Protein 8A0H (pdb70)

Secondary structure (DSSP, 8-state):
--PSP-HHHHHTGGGSS---SHHHHHHHHHHS-HHHHHHHHHHHHHHHGGGSPTT-S-HHHHHHHHHHHHHHHTS-HHHHHHHHHHHHTT-S-HHHHHHHHS-HHHHHHHHHHHHHHHHHTSS--HHHH----HHHHHHHHHHHTS-HHHHHHHHHHHHHT-S----SSPPPPPGGGSS-----SPPPPS---BT---HHHHHHHHHHHTT-HHHHHHTEEEEEEEE-TTSPPEESHHHHHHHHHHHSSS-EEEEEEEEEEE-TTS-EEEEEEEEEE-TTTGGG--EEEEEEEEE-TTS-EEEEEEEE--SGGGGSPP-TTTT-

InterPro domains:
  IPR002075 Nuclear transport factor 2 domain [PF02136] (202-307)
  IPR015233 Orange carotenoid-binding protein, N-terminal [PF09150] (18-163)
  IPR015233 Orange carotenoid-binding protein, N-terminal [PS51773] (17-168)
  IPR032710 NTF2-like domain superfamily [SSF54427] (192-315)
  IPR036917 Orange carotenoid-binding protein, N-terminal domain superfamily [G3DSA:1.10.2090.10] (11-170)
  IPR036917 Orange carotenoid-binding protein, N-terminal domain superfamily [SSF81930] (13-168)

Radius of gyration: 20.44 Å; Cα contacts (8 Å, |Δi|>4): 544; chains: 1; bounding box: 43×52×52 Å

Nearest PDB structures (foldseek):
  8a0h-assembly1_A  TM=1.003E+00  e=3.643E-60  Gloeobacter kilaueensis JS1
  5ui2-assembly1_B  TM=8.882E-01  e=3.834E-35  Limnospira maxima
  5hgr-ass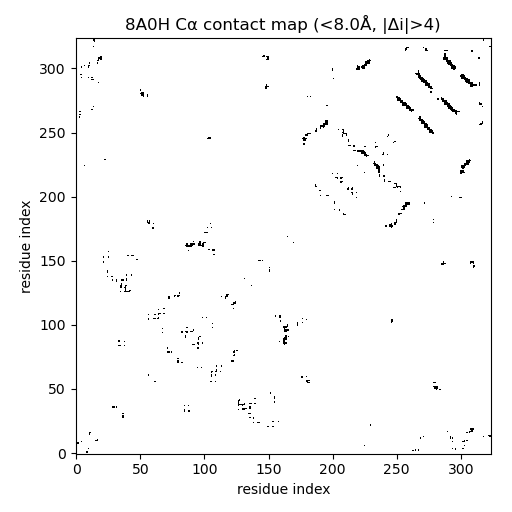embly1_A  TM=8.966E-01  e=3.460E-34  Nostoc sp. PCC 7120 = FACHB-418
  7ekr-assembly1_A  TM=9.245E-01  e=2.280E-33  Gloeocapsa sp. PCC 7513
  6pq1-assembly1_A  TM=8.920E-01  e=3.654E-33  Tolypothrix sp. PCC 7601

B-factor: mean 17.69, std 12.3, range [3.43, 87.1]

Organism: Gloeobacter kilaueensis (strain ATCC BAA-2537 / CCAP 1431/1 / ULC 316 / JS1) (NCBI:txid1183438)

Sequence (324 aa):
PHMPFTLASAQAIFAGVAPSRIPAILAEFNRLSIEDRLGLLWFAYTETGRSITRAALGAASMSLVENLLNEIKQKSRAEQTQVMIDIASRADTPISRSYGYFSSANTKLGFWYQLAEWMAQGLVAPAPKDYQLSSAANDLFNTIKKLDGGQQIQVLRDIVVNMGFDASVAPAPAPKAEEFQFERTEPVVSGLKVDGINDPTPLAYFEAMNRDDFETAVVNLFAEEDGALQPPFQKPIVGREAILKYMREEAQGLNMRPAQGIAEVLPDGSKKQLRVTGKVQTPWFGVNVAMNLAWRFALNPDGKIFFVAIDMLGSPEELLNLRPPSYR

Solvent-accessible surface area: 14937 Å² total; per-residue (Å²): 183,75,46,97,15,79,67,72,43,0,59,63,9,7,66,14,76,13,125,27,153,0,66,37,4,16,41,66,5,79,179,14,57,27,72,10,35,5,0,2,23,63,79,9,53,88,59,16,15,122,28,20,43,171,96,20,14,31,90,47,2,52,54,63,0,40,84,9,0,88,105,0,48,77,42,59,68,78,91,8,34,88,14,1,30,18,0,9,43,127,33,84,32,113,23,0,87,43,0,10,146,21,8,11,6,0,20,28,2,0,40,28,32,1,19,51,28,19,86,124,62,80,5,12,68,17,7,49,109,46,161,14,46,91,54,0,69,87,0,58,89,42,8,66,169,19,40,43,1,14,28,14,18,2,22,51,22,14,16,22,89,11,3,59,92,56,54,162,80,78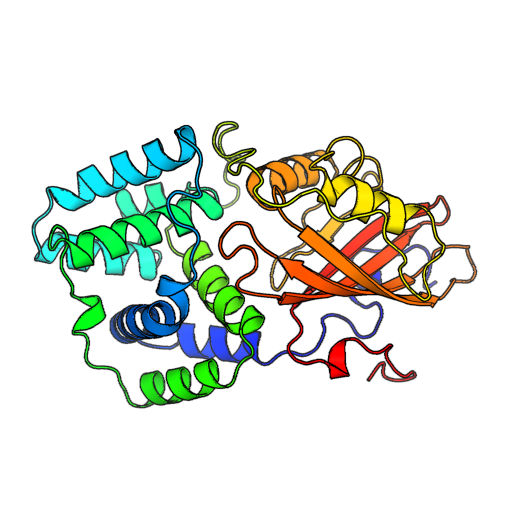,86,107,20,80,122,63,3,21,83,9,19,161,58,112,65,114,73,14,95,82,53,157,4,85,60,6,140,21,102,15,0,53,25,3,0,104,2,2,3,144,24,39,7,114,59,0,7,66,29,0,10,147,90,0,1,6,15,4,22,65,73,160,34,30,79,14,85,157,44,0,42,43,33,0,78,18,42,8,7,7,30,14,9,99,2,42,53,4,65,41,60,101,35,142,65,34,0,48,17,1,6,0,0,2,93,4,29,19,26,21,17,18,103,92,16,52,18,10,12,0,3,1,0,0,2,30,76,113,22,73,0,18,0,0,0,19,2,4,1,19,29,95,123,52,24,119,60,42,133,86,134,69,52,175

Structure (mmCIF, N/CA/C/O backbone):
data_8A0H
#
_entry.id   8A0H
#
_cell.length_a   37.735
_cell.length_b   61.366
_cell.length_c   145.075
_cell.angle_alpha   90.000
_cell.angle_beta   90.000
_cell.angle_gamma   90.000
#
_symmetry.space_group_name_H-M   'P 21 21 21'
#
loop_
_entity.id
_entity.type
_entity.pdbx_description
1 polymer 'OCP N-terminal domain-containing protein'
2 non-polymer beta,beta-caroten-4-one
3 non-polymer 'SULFATE ION'
4 water water
#
loop_
_atom_site.group_PDB
_atom_site.id
_atom_site.type_symbol
_atom_site.label_atom_id
_atom_site.label_alt_id
_atom_site.label_comp_id
_atom_site.label_asym_id
_atom_site.label_entity_id
_atom_site.label_seq_id
_atom_site.pdbx_PDB_ins_code
_atom_site.Cartn_x
_atom_site.Cartn_y
_atom_site.Cartn_z
_atom_site.occupancy
_atom_site.B_iso_or_equiv
_atom_site.auth_seq_id
_atom_site.auth_comp_id
_atom_site.auth_asym_id
_atom_site.auth_atom_id
_atom_site.pdbx_PDB_model_num
ATOM 1 N N . PRO A 1 2 ? -7.673 -29.292 -30.963 1.00 29.01 -1 PRO A N 1
ATOM 2 C CA . PRO A 1 2 ? -8.015 -27.946 -31.486 1.00 37.03 -1 PRO A CA 1
ATOM 3 C C . PRO A 1 2 ? -6.898 -27.091 -30.933 1.00 38.97 -1 PRO A C 1
ATOM 4 O O . PRO A 1 2 ? -7.082 -26.304 -30.005 0.50 47.13 -1 PRO A O 1
ATOM 8 N N . HIS A 1 3 ? -5.723 -27.540 -31.384 1.00 35.63 0 HIS A N 1
ATOM 9 C CA . HIS A 1 3 ? -4.468 -26.958 -31.018 1.00 32.82 0 HIS A CA 1
ATOM 10 C C . HIS A 1 3 ? -4.566 -25.615 -31.731 1.00 24.87 0 HIS A C 1
ATOM 11 O O . HIS A 1 3 ? -4.611 -24.685 -30.990 1.00 28.97 0 HIS A O 1
ATOM 13 N N . MET A 1 4 ? -4.912 -25.494 -33.029 1.00 18.29 1 MET A N 1
ATOM 14 C CA . MET A 1 4 ? -4.806 -24.184 -33.666 1.00 18.32 1 MET A CA 1
ATOM 15 C C . MET A 1 4 ? -6.144 -23.420 -33.725 1.00 21.87 1 MET A C 1
ATOM 16 O O . MET A 1 4 ? -7.226 -24.038 -33.945 1.00 17.79 1 MET A O 1
ATOM 21 N N . PRO A 1 5 ? -6.147 -22.050 -33.743 1.00 18.47 2 PRO A N 1
ATOM 22 C CA . PRO A 1 5 ? -4.964 -21.203 -33.622 1.00 17.87 2 PRO A CA 1
ATOM 23 C C . PRO A 1 5 ? -4.372 -21.054 -32.220 1.00 16.91 2 PRO A C 1
ATOM 24 O O . PRO A 1 5 ? -4.965 -21.449 -31.215 1.00 16.50 2 PRO A O 1
ATOM 28 N N . PHE A 1 6 ? -3.118 -20.514 -32.195 1.00 14.79 3 PHE A N 1
ATOM 29 C CA . PHE A 1 6 ? -2.417 -20.264 -30.944 1.00 12.99 3 PHE A CA 1
ATOM 30 C C . PHE A 1 6 ? -3.295 -19.345 -30.068 1.00 11.34 3 PHE A C 1
ATOM 31 O O . PHE A 1 6 ? -3.891 -18.380 -30.539 1.00 11.83 3 PHE A O 1
ATOM 39 N N . THR A 1 7 ? -3.272 -19.633 -28.792 1.00 12.24 4 THR A N 1
ATOM 40 C CA . THR A 1 7 ? -3.575 -18.633 -27.765 1.00 12.96 4 THR A CA 1
ATOM 41 C C . THR A 1 7 ? -2.310 -18.207 -27.046 1.00 10.41 4 THR A C 1
ATOM 42 O O . THR A 1 7 ? -1.310 -18.832 -27.293 1.00 9.74 4 THR A O 1
ATOM 46 N N . LEU A 1 8 ? -2.366 -17.224 -26.143 1.00 9.25 5 LEU A N 1
ATOM 47 C CA . LEU A 1 8 ? -1.107 -16.888 -25.485 1.00 10.50 5 LEU A CA 1
ATOM 48 C C . LEU A 1 8 ? -0.516 -18.086 -24.730 1.00 10.60 5 LEU A C 1
ATOM 49 O O . LEU A 1 8 ? 0.675 -18.330 -24.754 1.00 11.40 5 LEU A O 1
ATOM 54 N N . ALA A 1 9 ? -1.379 -18.856 -24.028 1.00 11.82 6 ALA A N 1
ATOM 55 C CA . ALA A 1 9 ? -0.944 -19.992 -23.245 1.00 12.38 6 ALA A CA 1
ATOM 56 C C . ALA A 1 9 ? -0.294 -21.042 -24.130 1.00 11.19 6 ALA A C 1
ATOM 57 O O . ALA A 1 9 ? 0.759 -21.536 -23.790 1.00 12.06 6 ALA A O 1
ATOM 59 N N . SER A 1 10 ? -0.913 -21.406 -25.240 1.00 10.73 7 SER A N 1
ATOM 60 C CA . SER A 1 10 ? -0.396 -22.484 -26.087 1.00 9.80 7 SER A CA 1
ATOM 61 C C . SER A 1 10 ? 0.892 -21.993 -26.800 1.00 9.83 7 SER A C 1
ATOM 62 O O . SER A 1 10 ? 1.875 -22.761 -26.926 1.00 10.05 7 SER A O 1
ATOM 65 N N . ALA A 1 11 ? 0.935 -20.706 -27.123 1.00 7.56 8 ALA A N 1
ATOM 66 C CA . ALA A 1 11 ? 2.184 -20.113 -27.641 1.00 7.77 8 ALA A CA 1
ATOM 67 C C . ALA A 1 11 ? 3.282 -20.161 -26.610 1.00 8.33 8 ALA A C 1
ATOM 68 O O . ALA A 1 11 ? 4.455 -20.447 -26.948 1.00 7.20 8 ALA A O 1
ATOM 70 N N . GLN A 1 12 ? 2.974 -19.807 -25.330 1.00 8.13 9 GLN A N 1
ATOM 71 C CA . GLN A 1 12 ? 3.999 -19.833 -24.288 1.00 8.01 9 GLN A CA 1
ATOM 72 C C . GLN A 1 12 ? 4.631 -21.208 -24.119 1.00 7.83 9 GLN A C 1
ATOM 73 O O . GLN A 1 12 ? 5.814 -21.316 -23.767 1.00 7.31 9 GLN A O 1
ATOM 79 N N . ALA A 1 13 ? 3.848 -22.232 -24.438 1.00 8.06 10 ALA A N 1
ATOM 80 C CA . ALA A 1 13 ? 4.211 -23.620 -24.202 1.00 8.90 10 ALA A CA 1
ATOM 81 C C . ALA A 1 13 ? 5.046 -24.205 -25.324 1.00 8.40 10 ALA A C 1
ATOM 82 O O . ALA A 1 13 ? 5.523 -25.315 -25.139 1.00 7.64 10 ALA A O 1
ATOM 84 N N . ILE A 1 14 ? 5.310 -23.487 -26.436 1.00 7.53 11 ILE A N 1
ATOM 85 C CA . ILE A 1 14 ? 6.041 -24.118 -27.526 1.00 6.98 11 ILE A CA 1
ATOM 86 C C . ILE A 1 14 ? 7.468 -24.516 -27.095 1.00 7.23 11 ILE A C 1
ATOM 87 O O . ILE A 1 14 ? 8.105 -23.805 -26.279 1.00 6.68 11 ILE A O 1
ATOM 92 N N . PHE A 1 15 ? 7.955 -25.629 -27.642 1.00 6.92 12 PHE A N 1
ATOM 93 C CA . PHE A 1 15 ? 9.317 -26.131 -27.385 1.00 7.34 12 PHE A CA 1
ATOM 94 C C . PHE A 1 15 ? 9.606 -26.331 -25.887 1.00 8.48 12 PHE A C 1
ATOM 95 O O . PHE A 1 15 ? 10.662 -25.969 -25.393 1.00 9.08 12 PHE A O 1
ATOM 103 N N . ALA A 1 16 ? 8.610 -26.850 -25.183 1.00 8.92 13 ALA A N 1
ATOM 104 C CA . ALA A 1 16 ? 8.667 -27.132 -23.740 1.00 10.08 13 ALA A CA 1
ATOM 105 C C . ALA A 1 16 ? 8.641 -25.892 -22.860 1.00 9.98 13 ALA A C 1
ATOM 106 O O . ALA A 1 16 ? 8.947 -26.049 -21.689 1.00 10.34 13 ALA A O 1
ATOM 108 N N . GLY A 1 17 ? 8.306 -24.710 -23.381 1.00 6.99 14 GLY A N 1
ATOM 109 C CA . GLY A 1 17 ? 8.186 -23.531 -22.536 1.00 8.09 14 GLY A CA 1
ATOM 110 C C . GLY A 1 17 ? 9.529 -22.872 -22.314 1.00 7.64 14 GLY A C 1
ATOM 111 O O . GLY A 1 17 ? 10.448 -23.015 -23.134 1.00 7.91 14 GLY A O 1
ATOM 112 N N . VAL A 1 18 ? 9.630 -22.107 -21.208 1.00 8.52 15 VAL A N 1
ATOM 113 C CA . VAL A 1 18 ? 10.875 -21.382 -20.980 1.00 7.57 15 VAL A CA 1
ATOM 114 C C . VAL A 1 18 ? 12.041 -22.331 -20.801 1.00 6.75 15 VAL A C 1
ATOM 115 O O . VAL A 1 18 ? 11.955 -23.314 -20.014 1.00 6.44 15 VAL A O 1
ATOM 119 N N . ALA A 1 19 ? 13.162 -22.059 -21.510 1.00 6.44 16 ALA A N 1
ATOM 120 C CA . ALA A 1 19 ? 14.387 -22.808 -21.339 1.00 6.88 16 ALA A CA 1
ATOM 121 C C . ALA A 1 19 ? 14.651 -22.961 -19.843 1.00 7.27 16 ALA A C 1
ATOM 122 O O . ALA A 1 19 ? 14.695 -21.972 -19.103 1.00 6.78 16 ALA A O 1
ATOM 124 N N . PRO A 1 20 ? 14.937 -24.183 -19.358 1.00 8.04 17 PRO A N 1
ATOM 125 C CA . PRO A 1 20 ? 15.341 -24.338 -17.961 1.00 8.44 17 PRO A CA 1
ATOM 126 C C . PRO A 1 20 ? 16.586 -23.526 -17.610 1.00 7.89 17 PRO A C 1
ATOM 127 O O . PRO A 1 20 ? 17.471 -23.280 -18.403 1.00 9.89 17 PRO A O 1
ATOM 131 N N . SER A 1 21 ? 16.604 -23.013 -16.363 1.00 7.93 18 SER A N 1
ATOM 132 C CA . SER A 1 21 ? 17.578 -22.080 -15.886 1.00 8.27 18 SER A CA 1
ATOM 133 C C . SER A 1 21 ? 17.741 -22.188 -14.368 1.00 8.45 18 SER A C 1
ATOM 134 O O . SER A 1 21 ? 16.745 -22.311 -13.685 1.00 8.85 18 SER A O 1
ATOM 137 N N . ARG A 1 22 ? 18.962 -21.949 -13.900 1.00 9.65 19 ARG A N 1
ATOM 138 C CA . ARG A 1 22 ? 19.196 -21.770 -12.476 1.00 12.33 19 ARG A CA 1
ATOM 139 C C . ARG A 1 22 ? 18.784 -20.371 -12.007 1.00 11.33 19 ARG A C 1
ATOM 140 O O . ARG A 1 22 ? 18.718 -20.118 -10.809 1.00 11.32 19 ARG A O 1
ATOM 148 N N . ILE A 1 23 ? 18.569 -19.408 -12.925 1.00 9.09 20 ILE A N 1
ATOM 149 C CA . ILE A 1 23 ? 18.327 -18.034 -12.527 1.00 7.66 20 ILE A CA 1
ATOM 150 C C . ILE A 1 23 ? 17.102 -17.887 -11.591 1.00 8.26 20 ILE A C 1
ATOM 151 O O . ILE A 1 23 ? 17.182 -17.130 -10.595 1.00 9.20 20 ILE A O 1
ATOM 156 N N . PRO A 1 24 ? 15.910 -18.431 -11.898 1.00 8.77 21 PRO A N 1
ATOM 157 C CA . PRO A 1 24 ? 14.772 -18.258 -11.000 1.00 9.67 21 PRO A CA 1
ATOM 158 C C . PRO A 1 24 ? 15.083 -18.650 -9.541 1.00 9.41 21 PRO A C 1
ATOM 159 O O . PRO A 1 24 ? 14.690 -17.888 -8.644 1.00 10.65 21 PRO A O 1
ATOM 163 N N . ALA A 1 25 ? 15.797 -19.759 -9.338 1.00 9.76 22 ALA A N 1
ATOM 164 C CA . ALA A 1 25 ? 16.028 -20.219 -7.962 1.00 11.60 22 ALA A CA 1
ATOM 165 C C . ALA A 1 25 ? 16.994 -19.269 -7.301 1.00 12.85 22 ALA A C 1
ATOM 166 O O . ALA A 1 25 ? 16.905 -19.001 -6.091 1.00 11.39 22 ALA A O 1
ATOM 168 N N . ILE A 1 26 ? 17.984 -18.767 -8.072 1.00 10.89 23 ILE A N 1
ATOM 169 C CA . ILE A 1 26 ? 18.924 -17.804 -7.525 1.00 11.55 23 ILE A CA 1
ATOM 170 C C . ILE A 1 26 ? 18.214 -16.525 -7.087 1.00 9.83 23 ILE A C 1
ATOM 171 O O . ILE A 1 26 ? 18.473 -15.972 -6.030 1.00 10.11 23 ILE A O 1
ATOM 176 N N . LEU A 1 27 ? 17.334 -15.951 -7.928 1.00 8.25 24 LEU A N 1
ATOM 177 C CA . LEU A 1 27 ? 16.589 -14.748 -7.617 1.00 8.80 24 LEU A CA 1
ATOM 178 C C . LEU A 1 27 ? 15.670 -14.939 -6.389 1.00 10.06 24 LEU A C 1
ATOM 179 O O . LEU A 1 27 ? 15.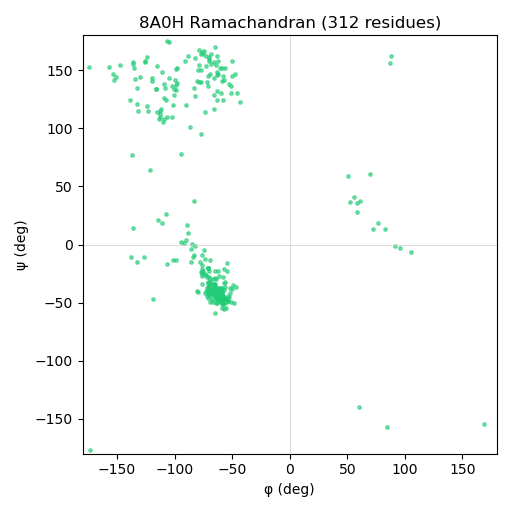631 -14.031 -5.535 1.00 9.57 24 LEU A O 1
ATOM 184 N N . ALA A 1 28 ? 15.084 -16.143 -6.299 1.00 10.10 25 ALA A N 1
ATOM 185 C CA . ALA A 1 28 ? 14.197 -16.433 -5.160 1.00 12.69 25 ALA A CA 1
ATOM 186 C C . ALA A 1 28 ? 15.007 -16.530 -3.864 1.00 11.91 25 ALA A C 1
ATOM 187 O O . ALA A 1 28 ? 14.664 -15.891 -2.854 1.00 11.67 25 ALA A O 1
ATOM 189 N N . GLU A 1 29 ? 16.168 -17.193 -3.949 1.00 11.88 26 GLU A N 1
ATOM 190 C CA . GLU A 1 29 ? 17.074 -17.242 -2.800 1.00 14.38 26 GLU A CA 1
ATOM 191 C C . GLU A 1 29 ? 17.573 -15.869 -2.419 1.00 13.40 26 GLU A C 1
ATOM 192 O O . GLU A 1 29 ? 17.598 -15.514 -1.223 1.00 11.18 26 GLU A O 1
ATOM 198 N N . PHE A 1 30 ? 17.933 -15.028 -3.403 1.00 11.20 27 PHE A N 1
ATOM 199 C CA . PHE A 1 30 ? 18.363 -13.673 -3.111 1.00 11.72 27 PHE A CA 1
ATOM 200 C C . PHE A 1 30 ? 17.311 -12.873 -2.373 1.00 11.69 27 PHE A C 1
ATOM 201 O O . PHE A 1 30 ? 17.631 -12.109 -1.440 1.00 12.07 27 PHE A O 1
ATOM 209 N N . ASN A 1 31 ? 16.061 -13.024 -2.794 1.00 11.88 28 ASN A N 1
ATOM 210 C CA . ASN A 1 31 ? 14.947 -12.250 -2.278 1.00 12.46 28 ASN A CA 1
ATOM 211 C C . ASN A 1 31 ? 14.604 -12.653 -0.843 1.00 13.25 28 ASN A C 1
ATOM 212 O O . ASN A 1 31 ? 13.945 -11.827 -0.211 1.00 15.69 28 ASN A O 1
ATOM 217 N N . ARG A 1 32 ? 15.027 -13.860 -0.419 1.00 11.86 29 ARG A N 1
ATOM 218 C CA . ARG A 1 32 ? 14.828 -14.307 0.983 1.00 12.99 29 ARG A CA 1
ATOM 219 C C . ARG A 1 32 ? 15.933 -13.798 1.913 1.00 16.88 29 ARG A C 1
ATOM 220 O O . ARG A 1 32 ? 15.747 -13.896 3.148 1.00 17.79 29 ARG A O 1
ATOM 228 N N . LEU A 1 33 ? 17.038 -13.226 1.419 1.00 13.36 30 LEU A N 1
ATOM 229 C CA . LEU A 1 33 ? 18.101 -12.730 2.287 1.00 14.93 30 LEU A CA 1
ATOM 230 C C . LEU A 1 33 ? 17.666 -11.420 2.946 1.00 16.02 30 LEU A C 1
ATOM 231 O O . LEU A 1 33 ? 16.798 -10.698 2.446 1.00 16.31 30 LEU A O 1
ATOM 236 N N . SER A 1 34 ? 18.392 -11.039 3.994 1.00 17.58 31 SER A N 1
ATOM 237 C CA . SER A 1 34 ? 18.214 -9.747 4.615 1.00 18.58 31 SER A CA 1
ATOM 238 C C . SER A 1 34 ? 18.581 -8.661 3.630 1.00 18.84 31 SER A C 1
ATOM 239 O O . SER A 1 34 ? 19.459 -8.885 2.790 1.00 18.89 31 SER A O 1
ATOM 242 N N . ILE A 1 35 ? 18.010 -7.457 3.815 1.00 18.72 32 ILE A N 1
ATOM 243 C CA . ILE A 1 35 ? 18.326 -6.339 2.938 1.00 19.54 32 ILE A CA 1
ATOM 244 C C . ILE A 1 35 ? 19.828 -5.993 2.927 1.00 20.98 32 ILE A C 1
ATOM 245 O O . ILE A 1 35 ? 20.398 -5.690 1.911 1.00 18.90 32 ILE A O 1
ATOM 250 N N . GLU A 1 36 ? 20.529 -6.086 4.068 1.00 18.47 33 GLU A N 1
ATOM 251 C CA . GLU A 1 36 ? 21.942 -5.819 4.139 1.00 18.74 33 GLU A CA 1
ATOM 252 C C . GLU A 1 36 ? 22.747 -6.838 3.342 1.00 17.97 33 GLU A C 1
ATOM 253 O O . GLU A 1 36 ? 23.699 -6.457 2.711 1.00 19.53 33 GLU A O 1
ATOM 259 N N . ASP A 1 37 ? 22.387 -8.130 3.460 1.00 15.23 34 ASP A N 1
ATOM 260 C CA . ASP A 1 37 ? 22.988 -9.205 2.705 1.00 14.97 34 ASP A CA 1
ATOM 261 C C . ASP A 1 37 ? 22.784 -8.964 1.202 1.00 14.84 34 ASP A C 1
ATOM 262 O O . ASP A 1 37 ? 23.693 -9.208 0.444 1.00 14.23 34 ASP A O 1
ATOM 267 N N . ARG A 1 38 ? 21.614 -8.485 0.818 1.00 13.94 35 ARG A N 1
ATOM 268 C CA . ARG A 1 38 ? 21.339 -8.205 -0.600 1.00 13.30 35 ARG A CA 1
ATOM 269 C C . ARG A 1 38 ? 22.236 -7.106 -1.130 1.00 12.88 35 ARG A C 1
ATOM 270 O O . ARG A 1 38 ? 22.857 -7.241 -2.220 1.00 13.10 35 ARG A O 1
ATOM 278 N N . LEU A 1 39 ? 22.300 -5.983 -0.403 1.00 13.52 36 LEU A N 1
ATOM 279 C CA . LEU A 1 39 ? 23.155 -4.868 -0.822 1.00 14.06 36 LEU A CA 1
ATOM 280 C C . LEU A 1 39 ? 24.616 -5.243 -0.806 1.00 13.66 36 LEU A C 1
ATOM 281 O O . LEU A 1 39 ? 25.367 -4.871 -1.706 1.00 14.60 36 LEU A O 1
ATOM 286 N N . GLY A 1 40 ? 25.031 -6.050 0.188 1.00 15.45 37 GLY A N 1
ATOM 287 C CA . GLY A 1 40 ? 26.432 -6.443 0.212 1.00 16.52 37 GLY A CA 1
ATOM 288 C C . GLY A 1 40 ? 26.767 -7.389 -0.939 1.00 14.27 37 GLY A C 1
ATOM 289 O O . GLY A 1 40 ? 27.845 -7.274 -1.519 1.00 15.30 37 GLY A O 1
ATOM 290 N N . LEU A 1 41 ? 25.839 -8.307 -1.254 1.00 13.10 38 LEU A N 1
ATOM 291 C CA . LEU A 1 41 ? 26.038 -9.239 -2.353 1.00 17.58 38 LEU A CA 1
ATOM 292 C C . LEU A 1 41 ? 26.082 -8.481 -3.695 1.00 15.99 38 LEU A C 1
ATOM 293 O O . LEU A 1 41 ? 26.929 -8.799 -4.549 1.00 18.10 38 LEU A O 1
ATOM 298 N N . LEU A 1 42 ? 25.233 -7.472 -3.867 1.00 15.75 39 LEU A N 1
ATOM 299 C CA . LEU A 1 42 ? 25.247 -6.629 -5.059 1.00 16.06 39 LEU A CA 1
ATOM 300 C C . LEU A 1 42 ? 26.576 -5.884 -5.238 1.00 19.11 39 LEU A C 1
ATOM 301 O O . LEU A 1 42 ? 27.141 -5.804 -6.340 1.00 16.24 39 LEU A O 1
ATOM 306 N N . TRP A 1 43 ? 27.142 -5.412 -4.125 1.00 15.22 40 TRP A N 1
ATOM 307 C CA . TRP A 1 43 ? 28.459 -4.820 -4.200 1.00 19.41 40 TRP A CA 1
ATOM 308 C C . TRP A 1 43 ? 29.478 -5.823 -4.783 1.00 16.78 40 TRP A C 1
ATOM 309 O O . TRP A 1 43 ? 30.280 -5.467 -5.657 1.00 18.87 40 TRP A O 1
ATOM 320 N N . PHE A 1 44 ? 29.527 -7.070 -4.279 1.00 19.72 41 PHE A N 1
ATOM 321 C CA . PHE A 1 44 ? 30.512 -8.057 -4.752 1.00 23.90 41 PHE A CA 1
ATOM 322 C C . PHE A 1 44 ? 30.208 -8.507 -6.176 1.00 23.67 41 PHE A C 1
ATOM 323 O O . PHE A 1 44 ? 31.133 -8.521 -6.987 1.00 29.92 41 PHE A O 1
ATOM 331 N N . ALA A 1 45 ? 28.929 -8.738 -6.497 1.00 27.03 42 ALA A N 1
ATOM 332 C CA . ALA A 1 45 ? 28.493 -9.164 -7.834 1.00 30.73 42 ALA A CA 1
ATOM 333 C C . ALA A 1 45 ? 28.919 -8.129 -8.873 1.00 35.48 42 ALA A C 1
ATOM 334 O O . ALA A 1 45 ? 29.482 -8.498 -9.912 1.00 34.37 42 ALA A O 1
ATOM 336 N N . TYR A 1 46 ? 28.746 -6.841 -8.538 1.00 35.16 43 TYR A N 1
ATOM 337 C CA . TYR A 1 46 ? 29.153 -5.726 -9.369 1.00 33.87 43 TYR A CA 1
ATOM 338 C C . TYR A 1 46 ? 30.671 -5.529 -9.478 1.00 41.45 43 TYR A C 1
ATOM 339 O O . TYR A 1 46 ? 31.154 -5.103 -10.532 1.00 48.80 43 TYR A O 1
ATOM 348 N N . THR A 1 47 ? 31.428 -5.799 -8.416 1.00 33.04 44 THR A N 1
ATOM 349 C CA . THR A 1 47 ? 32.880 -5.835 -8.461 1.00 35.92 44 THR A CA 1
ATOM 350 C C . THR A 1 47 ? 33.434 -6.824 -9.506 1.00 40.84 44 THR A C 1
ATOM 351 O O . THR A 1 47 ? 34.498 -6.528 -10.061 1.00 44.45 44 THR A O 1
ATOM 355 N N . GLU A 1 48 ? 32.809 -8.003 -9.728 1.00 40.84 45 GLU A N 1
ATOM 356 C CA . GLU A 1 48 ? 33.143 -8.849 -10.879 1.00 45.89 45 GLU A CA 1
ATOM 357 C C . GLU A 1 48 ? 32.950 -8.047 -12.190 1.00 45.90 45 GLU A C 1
ATOM 358 O O . GLU A 1 48 ? 33.910 -7.785 -12.916 1.00 48.61 45 GLU A O 1
ATOM 360 N N . THR A 1 49 ? 31.750 -7.493 -12.407 1.00 44.49 46 THR A N 1
ATOM 361 C CA . THR A 1 49 ? 31.248 -7.077 -13.726 1.00 44.17 46 THR A CA 1
ATOM 362 C C . THR A 1 49 ? 31.408 -5.563 -14.015 1.00 42.66 46 THR A C 1
ATOM 363 O O . THR A 1 49 ? 31.294 -5.134 -15.161 1.00 39.32 46 THR A O 1
ATOM 367 N N . GLY A 1 50 ? 31.706 -4.724 -13.014 1.00 42.47 47 GLY A N 1
ATOM 368 C CA . GLY A 1 50 ? 31.698 -3.278 -13.179 0.30 41.40 47 GLY A CA 1
ATOM 369 C C . GLY A 1 50 ? 32.777 -2.753 -14.126 1.00 40.85 47 GLY A C 1
ATOM 370 O O . GLY A 1 50 ? 32.565 -1.717 -14.746 1.00 41.97 47 GLY A O 1
ATOM 371 N N . ARG A 1 51 ? 33.933 -3.456 -14.212 1.00 43.30 48 ARG A N 1
ATOM 372 C CA . ARG A 1 51 ? 35.034 -3.101 -15.119 1.00 42.25 48 ARG A CA 1
ATOM 373 C C . ARG A 1 51 ? 34.556 -3.107 -16.578 1.00 35.75 48 ARG A C 1
ATOM 374 O O . ARG A 1 51 ? 34.927 -2.223 -17.369 1.00 36.03 48 ARG A O 1
ATOM 377 N N . SER A 1 52 ? 33.693 -4.080 -16.943 1.00 30.22 49 SER A N 1
ATOM 378 C CA . SER A 1 52 ? 33.331 -4.270 -18.357 1.00 22.76 49 SER A CA 1
ATOM 379 C C . SER A 1 52 ? 32.084 -3.487 -18.760 1.00 18.54 49 SER A C 1
ATOM 380 O O . SER A 1 52 ? 31.672 -3.572 -19.940 1.00 19.33 49 SER A O 1
ATOM 383 N N . ILE A 1 53 ? 31.483 -2.712 -17.829 1.00 15.00 50 ILE A N 1
ATOM 384 C CA . ILE A 1 53 ? 30.314 -1.903 -18.104 1.00 14.42 50 ILE A CA 1
ATOM 385 C C . ILE A 1 53 ? 30.752 -0.736 -18.989 1.00 17.55 50 ILE A C 1
ATOM 386 O O . ILE A 1 53 ? 31.801 -0.167 -18.794 1.00 19.25 50 ILE A O 1
ATOM 395 N N . THR A 1 54 ? 29.963 -0.455 -20.006 1.00 16.29 51 THR A N 1
ATOM 396 C CA . THR A 1 54 ? 30.191 0.649 -20.909 1.00 16.47 51 THR A CA 1
ATOM 397 C C . THR A 1 54 ? 30.086 1.953 -20.109 1.00 20.41 51 THR A C 1
ATOM 398 O O . THR A 1 54 ? 29.058 2.278 -19.548 1.00 20.16 51 THR A O 1
ATOM 402 N N . ARG A 1 55 ? 31.153 2.767 -20.169 1.00 20.90 52 ARG A N 1
ATOM 403 C CA . ARG A 1 55 ? 31.188 4.053 -19.502 1.00 24.52 52 ARG A CA 1
ATOM 404 C C . ARG A 1 55 ? 30.361 5.032 -20.318 1.00 21.41 52 ARG A C 1
ATOM 405 O O . ARG A 1 55 ? 30.397 5.011 -21.547 1.00 23.35 52 ARG A O 1
ATOM 413 N N . ALA A 1 56 ? 29.603 5.873 -19.599 1.00 24.04 53 ALA A N 1
ATOM 414 C CA . ALA A 1 56 ? 28.875 6.974 -20.180 1.00 25.00 53 ALA A CA 1
ATOM 415 C C . ALA A 1 56 ? 27.843 6.476 -21.205 1.00 21.40 53 ALA A C 1
ATOM 416 O O . ALA A 1 56 ? 27.623 7.127 -22.210 1.00 22.16 53 ALA A O 1
ATOM 418 N N . ALA A 1 57 ? 27.207 5.347 -20.948 1.00 19.70 54 ALA A N 1
ATOM 419 C CA . ALA A 1 57 ? 26.298 4.730 -21.939 1.00 18.80 54 ALA A CA 1
ATOM 420 C C . ALA A 1 57 ? 25.001 5.522 -22.124 1.00 18.46 54 ALA A C 1
ATOM 421 O O . ALA A 1 57 ? 24.557 5.770 -23.255 1.00 15.15 54 ALA A O 1
ATOM 423 N N . LEU A 1 58 ? 24.339 5.944 -21.030 1.00 19.03 55 LEU A N 1
ATOM 424 C CA . LEU A 1 58 ? 23.016 6.584 -21.189 1.00 20.05 55 LEU A CA 1
ATOM 425 C C . LEU A 1 58 ? 23.115 7.960 -21.807 1.00 19.26 55 LEU A C 1
ATOM 426 O O . LEU A 1 58 ? 24.003 8.738 -21.427 1.00 21.07 55 LEU A O 1
ATOM 431 N N . GLY A 1 59 ? 22.098 8.300 -22.631 1.00 19.75 56 GLY A N 1
ATOM 432 C CA . GLY A 1 59 ? 21.862 9.602 -23.212 1.00 21.67 56 GLY A CA 1
ATOM 433 C C . GLY A 1 59 ? 21.534 10.681 -22.145 1.00 23.49 56 GLY A C 1
ATOM 434 O O . GLY A 1 59 ? 21.228 10.337 -20.988 1.00 21.86 56 GLY A O 1
ATOM 435 N N . ALA A 1 60 ? 21.504 11.945 -22.595 1.00 23.94 57 ALA A N 1
ATOM 436 C CA . ALA A 1 60 ? 21.413 13.142 -21.742 1.00 25.60 57 ALA A CA 1
ATOM 437 C C . ALA A 1 60 ? 20.174 13.144 -20.836 1.00 26.10 57 ALA A C 1
ATOM 438 O O . ALA A 1 60 ? 20.285 13.509 -19.659 1.00 26.53 57 ALA A O 1
ATOM 440 N N . ALA A 1 61 ? 18.999 12.916 -21.416 1.00 23.23 58 ALA A N 1
ATOM 441 C CA . ALA A 1 61 ? 17.741 13.066 -20.683 1.00 22.82 58 ALA A CA 1
ATOM 442 C C . ALA A 1 61 ? 17.606 12.046 -19.537 1.00 25.99 58 ALA A C 1
ATOM 443 O O . ALA A 1 61 ? 17.196 12.346 -18.391 1.00 25.83 58 ALA A O 1
ATOM 445 N N . SER A 1 62 ? 17.947 10.783 -19.834 1.00 19.33 59 SER A N 1
ATOM 446 C CA . SER A 1 62 ? 18.049 9.784 -18.783 1.00 21.47 59 SER A CA 1
ATOM 447 C C . SER A 1 62 ? 19.102 10.159 -17.726 1.00 23.51 59 SER A C 1
ATOM 448 O O . SER A 1 62 ? 18.851 9.923 -16.541 1.00 24.74 59 SER A O 1
ATOM 451 N N . MET A 1 63 ? 20.243 10.707 -18.134 1.00 26.14 60 MET A N 1
ATOM 452 C CA . MET A 1 63 ? 21.334 11.011 -17.205 1.00 28.75 60 MET A CA 1
ATOM 453 C C . MET A 1 63 ? 20.941 12.164 -16.284 1.00 29.64 60 MET A C 1
ATOM 454 O O . MET A 1 63 ? 21.302 12.173 -15.104 1.00 25.62 60 MET A O 1
ATOM 459 N N . SER A 1 64 ? 20.162 13.092 -16.826 1.00 27.22 61 SER A N 1
ATOM 460 C CA . SER A 1 64 ? 19.605 14.161 -16.013 1.00 31.97 61 SER A CA 1
ATOM 461 C C . SER A 1 64 ? 18.724 13.634 -14.861 1.00 30.01 61 SER A C 1
ATOM 462 O O . SER A 1 64 ? 18.817 14.109 -13.717 1.00 31.22 61 SER A O 1
ATOM 465 N N . LEU A 1 65 ? 17.876 12.632 -15.126 1.00 27.89 62 LEU A N 1
ATOM 466 C CA . LEU A 1 65 ? 17.025 12.050 -14.076 1.00 26.18 62 LEU A CA 1
ATOM 467 C C . LEU A 1 65 ? 17.884 11.382 -12.989 1.00 29.82 62 LEU A C 1
ATOM 468 O O . LEU A 1 65 ? 17.649 11.543 -11.781 1.00 29.33 62 LEU A O 1
ATOM 473 N N . VAL A 1 66 ? 18.864 10.572 -13.419 1.00 25.65 63 VAL A N 1
ATOM 474 C CA . VAL A 1 66 ? 19.802 9.948 -12.492 1.00 28.65 63 VAL A CA 1
ATOM 475 C C . VAL A 1 66 ? 20.475 11.016 -11.584 1.00 30.61 63 VAL A C 1
ATOM 476 O O . VAL A 1 66 ? 20.559 10.837 -10.346 1.00 32.21 63 VAL A O 1
ATOM 480 N N . GLU A 1 67 ? 20.955 12.103 -12.227 1.00 29.29 64 GLU A N 1
ATOM 481 C CA . GLU A 1 67 ? 21.797 13.109 -11.576 1.00 40.00 64 GLU A CA 1
ATOM 482 C C . GLU A 1 67 ? 20.962 13.963 -10.615 1.00 38.75 64 GLU A C 1
ATOM 483 O O . GLU A 1 67 ? 21.436 14.220 -9.503 1.00 36.70 64 GLU A O 1
ATOM 486 N N . ASN A 1 68 ? 19.727 14.332 -10.991 1.00 36.03 65 ASN A N 1
ATOM 487 C CA . ASN A 1 68 ? 18.810 15.017 -10.076 1.00 37.20 65 ASN A CA 1
ATOM 488 C C . ASN A 1 68 ? 18.540 14.199 -8.810 1.00 41.41 65 ASN A C 1
ATOM 489 O O . ASN A 1 68 ? 18.592 14.741 -7.697 1.00 34.06 65 ASN A O 1
ATOM 494 N N . LEU A 1 69 ? 18.232 12.891 -8.977 1.00 35.91 66 LEU A N 1
ATOM 495 C CA . LEU A 1 69 ? 17.899 12.069 -7.834 1.00 33.63 66 LEU A CA 1
ATOM 496 C C . LEU A 1 69 ? 19.137 11.842 -6.993 1.00 33.65 66 LEU A C 1
ATOM 497 O O . LEU A 1 69 ? 19.062 11.882 -5.767 1.00 27.17 66 LEU A O 1
ATOM 502 N N . LEU A 1 70 ? 20.269 11.586 -7.654 1.00 33.80 67 LEU A N 1
ATOM 503 C CA . LEU A 1 70 ? 21.498 11.376 -6.930 1.00 38.49 67 LEU A CA 1
ATOM 504 C C . LEU A 1 70 ? 21.932 12.643 -6.188 1.00 39.26 67 LEU A C 1
ATOM 505 O O . LEU A 1 70 ? 22.495 12.496 -5.105 1.00 37.70 67 LEU A O 1
ATOM 510 N N . ASN A 1 71 ? 21.681 13.834 -6.747 1.00 34.54 68 ASN A N 1
ATOM 511 C CA . ASN A 1 71 ? 21.858 15.100 -6.023 1.00 39.45 68 ASN A CA 1
ATOM 512 C C . ASN A 1 71 ? 21.083 15.159 -4.712 1.00 37.97 68 ASN A C 1
ATOM 513 O O . ASN A 1 71 ? 21.705 15.463 -3.695 1.00 43.19 68 ASN A O 1
ATOM 518 N N . GLU A 1 72 ? 19.752 14.927 -4.747 1.00 43.00 69 GLU A N 1
ATOM 519 C CA . GLU A 1 72 ? 18.932 14.862 -3.536 1.00 34.48 69 GLU A CA 1
ATOM 520 C C . GLU A 1 72 ? 19.595 13.895 -2.535 1.00 43.26 69 GLU A C 1
ATOM 521 O O . GLU A 1 72 ? 19.640 14.196 -1.343 1.00 43.09 69 GLU A O 1
ATOM 527 N N . ILE A 1 73 ? 20.182 12.766 -3.014 1.00 37.44 70 ILE A N 1
ATOM 528 C CA . ILE A 1 73 ? 20.829 11.769 -2.162 1.00 41.19 70 ILE A CA 1
ATOM 529 C C . ILE A 1 73 ? 22.156 12.292 -1.589 1.00 38.76 70 ILE A C 1
ATOM 530 O O . ILE A 1 73 ? 22.402 12.086 -0.392 1.00 42.14 70 ILE A O 1
ATOM 535 N N . LYS A 1 74 ? 22.973 12.938 -2.427 1.00 44.16 71 LYS A N 1
ATOM 536 C CA . LYS A 1 74 ? 24.309 13.429 -2.096 1.00 54.45 71 LYS A CA 1
ATOM 537 C C . LYS A 1 74 ? 24.303 14.388 -0.902 1.00 59.96 71 LYS A C 1
ATOM 538 O O . LYS A 1 74 ? 25.216 14.319 -0.080 1.00 62.33 71 LYS A O 1
ATOM 542 N N . GLN A 1 75 ? 23.297 15.270 -0.802 1.00 60.93 72 GLN A N 1
ATOM 543 C CA . GLN A 1 75 ? 23.221 16.231 0.298 1.00 60.20 72 GLN A CA 1
ATOM 544 C C . GLN A 1 75 ? 22.485 15.707 1.539 0.50 53.21 72 GLN A C 1
ATOM 545 O O . GLN A 1 75 ? 22.178 16.500 2.430 0.50 47.29 72 GLN A O 1
ATOM 546 N N . LYS A 1 76 ? 22.169 14.398 1.584 1.00 48.99 73 LYS A N 1
ATOM 547 C CA . LYS A 1 76 ? 21.769 13.703 2.804 1.00 45.94 73 LYS A CA 1
ATOM 548 C C . LYS A 1 76 ? 23.038 13.309 3.576 1.00 39.91 73 LYS A C 1
ATOM 549 O O . LYS A 1 76 ? 24.116 13.209 2.997 1.00 47.48 73 LYS A O 1
ATOM 553 N N . SER A 1 77 ? 22.896 13.039 4.882 1.00 46.66 74 SER A N 1
ATOM 554 C CA . SER A 1 77 ? 23.988 12.522 5.705 1.00 43.46 74 SER A CA 1
ATOM 555 C C . SER A 1 77 ? 24.332 11.068 5.343 1.00 46.37 74 SER A C 1
ATOM 556 O O . SER A 1 77 ? 23.455 10.332 4.875 1.00 34.44 74 SER A O 1
ATOM 559 N N . ARG A 1 78 ? 25.566 10.612 5.673 1.00 43.55 75 ARG A N 1
ATOM 560 C CA . ARG A 1 78 ? 25.994 9.225 5.481 1.00 43.07 75 ARG A CA 1
ATOM 561 C C . ARG A 1 78 ? 24.941 8.241 5.991 1.00 42.38 75 ARG A C 1
ATOM 562 O O . ARG A 1 78 ? 24.735 7.226 5.327 1.00 39.84 75 ARG A O 1
ATOM 564 N N . ALA A 1 79 ? 24.244 8.560 7.104 1.00 36.18 76 ALA A N 1
ATOM 565 C CA . ALA A 1 79 ? 23.260 7.660 7.702 1.00 37.65 76 ALA A CA 1
ATOM 566 C C . ALA A 1 79 ? 21.980 7.621 6.864 1.00 33.48 76 ALA A C 1
ATOM 567 O O . ALA A 1 79 ? 21.363 6.563 6.702 1.00 35.58 76 ALA A O 1
ATOM 569 N N . GLU A 1 80 ? 21.559 8.803 6.402 1.00 35.09 77 GLU A N 1
ATOM 570 C CA . GLU A 1 80 ? 20.357 8.937 5.596 1.00 40.34 77 GLU A CA 1
ATOM 571 C C . GLU A 1 80 ? 20.561 8.293 4.216 1.00 30.30 77 GLU A C 1
ATOM 572 O O . GLU A 1 80 ? 19.612 7.692 3.749 1.00 28.06 77 GLU A O 1
ATOM 578 N N . GLN A 1 81 ? 21.756 8.448 3.634 1.00 30.84 78 GLN A N 1
ATOM 579 C CA . GLN A 1 81 ? 22.205 7.813 2.394 1.00 27.03 78 GLN A CA 1
ATOM 580 C C . GLN A 1 81 ? 22.149 6.296 2.504 1.00 32.97 78 GLN A C 1
ATOM 581 O O . GLN A 1 81 ? 21.541 5.673 1.653 1.00 30.84 78 GLN A O 1
ATOM 587 N N . THR A 1 82 ? 22.740 5.737 3.563 1.00 26.35 79 THR A N 1
ATOM 588 C CA . THR A 1 82 ? 22.641 4.327 3.868 1.00 26.69 79 THR A CA 1
ATOM 589 C C . THR A 1 82 ? 21.171 3.926 3.912 1.00 28.45 79 THR A C 1
ATOM 590 O O . THR A 1 82 ? 20.784 2.922 3.311 1.00 27.34 79 THR A O 1
ATOM 594 N N . GLN A 1 83 ? 20.321 4.730 4.558 1.00 22.24 80 GLN A N 1
ATOM 595 C CA . GLN A 1 83 ? 18.931 4.316 4.685 1.00 26.22 80 GLN A CA 1
ATOM 596 C C . GLN A 1 83 ? 18.198 4.397 3.333 1.00 23.48 80 GLN A C 1
ATOM 597 O O . GLN A 1 83 ? 17.264 3.628 3.081 1.00 25.61 80 GLN A O 1
ATOM 603 N N . VAL A 1 84 ? 18.586 5.344 2.494 1.00 22.00 81 VAL A N 1
ATOM 604 C CA . VAL A 1 84 ? 17.915 5.476 1.205 1.00 25.27 81 VAL A CA 1
ATOM 605 C C . VAL A 1 84 ? 18.210 4.241 0.317 1.00 21.80 81 VAL A C 1
ATOM 606 O O . VAL A 1 84 ? 17.304 3.792 -0.372 1.00 21.20 81 VAL A O 1
ATOM 610 N N . MET A 1 85 ? 19.433 3.701 0.352 1.00 24.83 82 MET A N 1
ATOM 611 C CA . MET A 1 85 ? 19.751 2.486 -0.428 1.00 23.36 82 MET A CA 1
ATOM 612 C C . MET A 1 85 ? 18.927 1.287 0.024 1.00 23.89 82 MET A C 1
ATOM 613 O O . MET A 1 85 ? 18.260 0.609 -0.774 1.00 17.69 82 MET A O 1
ATOM 618 N N . ILE A 1 86 ? 18.759 1.157 1.365 1.00 21.15 83 ILE A N 1
ATOM 619 C CA . ILE A 1 86 ? 17.823 0.223 1.954 1.00 18.56 83 ILE A CA 1
ATOM 620 C C . ILE A 1 86 ? 16.369 0.404 1.477 1.00 18.59 83 ILE A C 1
ATOM 621 O O . ILE A 1 86 ? 15.705 -0.602 1.206 1.00 19.55 83 ILE A O 1
ATOM 626 N N . ASP A 1 87 ? 15.835 1.626 1.451 1.00 17.11 84 ASP A N 1
ATOM 627 C CA . ASP A 1 87 ? 14.449 1.918 1.088 1.00 17.45 84 ASP A CA 1
ATOM 628 C C . ASP A 1 87 ? 14.186 1.518 -0.378 1.00 15.60 84 ASP A C 1
ATOM 629 O O . ASP A 1 87 ? 13.183 0.885 -0.670 1.00 18.95 84 ASP A O 1
ATOM 634 N N . ILE A 1 88 ? 15.111 1.916 -1.250 1.00 16.51 85 ILE A N 1
ATOM 635 C CA . ILE A 1 88 ? 14.998 1.559 -2.695 1.00 14.84 85 ILE A CA 1
ATOM 636 C C . ILE A 1 88 ? 15.076 0.030 -2.882 1.00 14.71 85 ILE A C 1
ATOM 637 O O . ILE A 1 88 ? 14.149 -0.597 -3.446 1.00 14.21 85 ILE A O 1
ATOM 642 N N . ALA A 1 89 ? 16.111 -0.590 -2.279 1.00 16.98 86 ALA A N 1
ATOM 643 C CA . ALA A 1 89 ? 16.318 -2.033 -2.447 1.00 18.11 86 ALA A CA 1
ATOM 644 C C . ALA A 1 89 ? 15.211 -2.893 -1.860 1.00 19.81 86 ALA A C 1
ATOM 645 O O . ALA A 1 89 ? 14.880 -3.943 -2.429 1.00 19.82 86 ALA A O 1
ATOM 647 N N . SER A 1 90 ? 14.535 -2.420 -0.806 1.00 18.09 87 SER A N 1
ATOM 648 C CA . SER A 1 90 ? 13.437 -3.144 -0.194 1.00 18.60 87 SER A CA 1
ATOM 649 C C . SER A 1 90 ? 12.062 -2.715 -0.752 1.00 23.67 87 SER A C 1
ATOM 650 O O . SER A 1 90 ? 11.062 -3.244 -0.281 1.00 24.92 87 SER A O 1
ATOM 653 N N . ARG A 1 91 ? 11.989 -1.783 -1.736 1.00 22.49 88 ARG A N 1
ATOM 654 C CA . ARG A 1 91 ? 10.745 -1.288 -2.292 1.00 21.13 88 ARG A CA 1
ATOM 655 C C . ARG A 1 91 ? 9.857 -0.671 -1.191 1.00 23.16 88 ARG A C 1
ATOM 656 O O . ARG A 1 91 ? 8.627 -0.753 -1.265 1.00 24.02 88 ARG A O 1
ATOM 664 N N . ALA A 1 92 ? 10.473 -0.019 -0.210 1.00 26.08 89 ALA A N 1
ATOM 665 C CA . ALA A 1 92 ? 9.769 0.788 0.795 1.00 31.94 89 ALA A CA 1
ATOM 666 C C . ALA A 1 92 ? 9.028 1.962 0.127 1.00 36.29 89 ALA A C 1
ATOM 667 O O . ALA A 1 92 ? 9.552 2.601 -0.830 1.00 32.47 89 ALA A O 1
ATOM 669 N N . ASP A 1 93 ? 7.866 2.343 0.713 1.00 32.39 90 ASP A N 1
ATOM 670 C CA . ASP A 1 93 ? 7.174 3.571 0.336 1.00 32.04 90 ASP A CA 1
ATOM 671 C C . ASP A 1 93 ? 7.867 4.789 0.942 1.00 31.93 90 ASP A C 1
ATOM 672 O O . ASP A 1 93 ? 7.589 5.143 2.085 1.00 33.70 90 ASP A O 1
ATOM 677 N N . THR A 1 94 ? 8.753 5.417 0.166 1.00 29.89 91 THR A N 1
ATOM 678 C CA . THR A 1 94 ? 9.450 6.665 0.473 1.00 30.78 91 THR A CA 1
ATOM 679 C C . THR A 1 94 ? 9.419 7.525 -0.792 1.00 35.25 91 THR A C 1
ATOM 680 O O . THR A 1 94 ? 9.191 7.015 -1.889 1.00 31.53 91 THR A O 1
ATOM 684 N N . PRO A 1 95 ? 9.561 8.862 -0.702 1.00 39.29 92 PRO A N 1
ATOM 685 C CA . PRO A 1 95 ? 9.611 9.699 -1.906 1.00 35.86 92 PRO A CA 1
ATOM 686 C C . PRO A 1 95 ? 10.697 9.297 -2.910 1.00 29.50 92 PRO A C 1
ATOM 687 O O . PRO A 1 95 ? 10.402 9.239 -4.101 1.00 29.19 92 PRO A O 1
ATOM 691 N N . ILE A 1 96 ? 11.919 9.047 -2.425 1.00 27.80 93 ILE A N 1
ATOM 692 C CA . ILE A 1 96 ? 13.045 8.661 -3.285 1.00 30.73 93 ILE A CA 1
ATOM 693 C C . ILE A 1 96 ? 12.812 7.266 -3.880 1.00 29.13 93 ILE A C 1
ATOM 694 O O . ILE A 1 96 ? 13.117 7.073 -5.060 1.00 23.86 93 ILE A O 1
ATOM 699 N N . SER A 1 97 ? 12.252 6.336 -3.103 1.00 24.75 94 SER A N 1
ATOM 700 C CA . SER A 1 97 ? 11.968 5.016 -3.653 1.00 27.20 94 SER A CA 1
ATOM 701 C C . SER A 1 97 ? 10.841 5.128 -4.684 1.00 27.40 94 SER A C 1
ATOM 702 O O . SER A 1 97 ? 10.886 4.404 -5.645 1.00 19.07 94 SER A O 1
ATOM 705 N N . ARG A 1 98 ? 9.818 5.988 -4.462 1.00 23.33 95 ARG A N 1
ATOM 706 C CA . ARG A 1 98 ? 8.772 6.205 -5.470 1.00 26.13 95 ARG A CA 1
ATOM 707 C C . ARG A 1 98 ? 9.336 6.820 -6.763 1.00 25.03 95 ARG A C 1
ATOM 708 O O . ARG A 1 98 ? 8.977 6.350 -7.852 1.00 27.58 95 ARG A O 1
ATOM 716 N N . SER A 1 99 ? 10.233 7.812 -6.627 1.00 24.52 96 SER A N 1
ATOM 717 C CA . SER A 1 99 ? 10.929 8.436 -7.749 1.00 25.10 96 SER A CA 1
ATOM 718 C C . SER A 1 99 ? 11.707 7.390 -8.562 1.00 23.69 96 SER A C 1
ATOM 719 O O . SER A 1 99 ? 11.613 7.371 -9.809 1.00 21.43 96 SER A O 1
ATOM 722 N N . TYR A 1 100 ? 12.441 6.536 -7.860 1.00 19.29 97 TYR A N 1
ATOM 723 C CA . TYR A 1 100 ? 13.141 5.435 -8.528 1.00 18.05 97 TYR A CA 1
ATOM 724 C C . TYR A 1 100 ? 12.189 4.473 -9.216 1.00 19.85 97 TYR A C 1
ATOM 725 O O . TYR A 1 100 ? 12.449 4.034 -10.360 1.00 18.32 97 TYR A O 1
ATOM 734 N N . GLY A 1 101 ? 11.061 4.161 -8.562 1.00 15.16 98 GLY A N 1
ATOM 735 C CA . GLY A 1 101 ? 10.060 3.297 -9.119 1.00 16.47 98 GLY A CA 1
ATOM 736 C C . GLY A 1 101 ? 9.526 3.798 -10.464 1.00 17.33 98 GLY A C 1
ATOM 737 O O . GLY A 1 101 ? 9.092 2.952 -11.258 1.00 20.12 98 GLY A O 1
ATOM 738 N N . TYR A 1 102 ? 9.458 5.121 -10.641 1.00 18.91 99 TYR A N 1
ATOM 739 C CA . TYR A 1 102 ? 8.958 5.700 -11.875 1.00 21.96 99 TYR A CA 1
ATOM 740 C C . TYR A 1 102 ? 9.975 5.618 -13.029 1.00 20.90 99 TYR A C 1
ATOM 741 O O . TYR A 1 102 ? 9.575 5.819 -14.191 1.00 23.54 99 TYR A O 1
ATOM 750 N N . PHE A 1 103 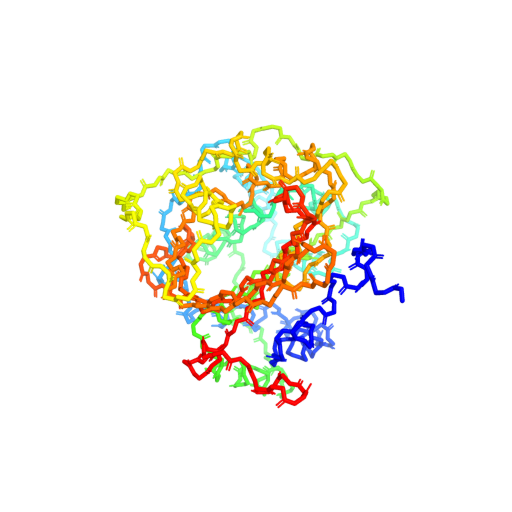? 11.258 5.386 -12.739 1.00 19.11 100 PHE A N 1
ATOM 751 C CA . PHE A 1 103 ? 12.285 5.268 -13.776 1.00 15.31 100 PHE A CA 1
ATOM 752 C C . PHE A 1 103 ? 12.007 4.071 -14.703 1.00 13.45 100 PHE A C 1
ATOM 753 O O . PHE A 1 103 ? 11.510 3.030 -14.269 1.00 14.52 100 PHE A O 1
ATOM 761 N N A SER A 1 104 ? 12.278 4.222 -16.015 0.50 12.15 101 SER A N 1
ATOM 762 N N B SER A 1 104 ? 12.395 4.258 -15.973 0.50 13.50 101 SER A N 1
ATOM 763 C CA A SER A 1 104 ? 12.307 3.068 -16.912 0.50 10.60 101 SER A CA 1
ATOM 764 C CA B SER A 1 104 ? 12.474 3.169 -16.928 0.50 12.62 101 SER A CA 1
ATOM 765 C C A SER A 1 104 ? 13.541 2.253 -16.539 0.50 9.87 101 SER A C 1
ATOM 766 C C B SER A 1 104 ? 13.592 2.240 -16.494 0.50 10.82 101 SER A C 1
ATOM 767 O O A SER A 1 104 ? 14.421 2.712 -15.844 0.50 8.66 101 SER A O 1
ATOM 768 O O B SER A 1 104 ? 14.476 2.642 -15.769 0.50 9.38 101 SER A O 1
ATOM 773 N N . ALA A 1 105 ? 13.607 1.011 -17.025 1.00 11.64 102 ALA A N 1
ATOM 774 C CA . ALA A 1 105 ? 14.615 0.061 -16.607 1.00 9.39 102 ALA A CA 1
ATOM 775 C C . ALA A 1 105 ? 16.057 0.555 -16.780 1.00 10.43 102 ALA A C 1
ATOM 776 O O . ALA A 1 105 ? 16.845 0.430 -15.858 1.00 8.94 102 ALA A O 1
ATOM 778 N N . ASN A 1 106 ? 16.418 1.142 -17.931 1.00 8.30 103 ASN A N 1
ATOM 779 C CA . ASN A 1 106 ? 17.796 1.543 -18.181 1.00 9.19 103 ASN A CA 1
ATOM 780 C C . ASN A 1 106 ? 18.176 2.770 -17.332 1.00 9.88 103 ASN A C 1
ATOM 781 O O . ASN A 1 106 ? 19.334 2.865 -16.940 1.00 9.83 103 ASN A O 1
ATOM 786 N N . THR A 1 107 ? 17.158 3.605 -16.986 1.00 10.05 104 THR A N 1
ATOM 787 C CA . THR A 1 107 ? 17.341 4.728 -16.016 1.00 11.24 104 THR A CA 1
ATOM 788 C C . THR A 1 107 ? 17.660 4.238 -14.603 1.00 10.59 104 THR A C 1
ATOM 789 O O . THR A 1 107 ? 18.650 4.716 -13.996 1.00 11.78 104 THR A O 1
ATOM 793 N N . LYS A 1 108 ? 16.995 3.157 -14.183 1.00 10.22 105 LYS A N 1
ATOM 794 C CA . LYS A 1 108 ? 17.335 2.454 -12.913 1.00 10.06 105 LYS A CA 1
ATOM 795 C C . LYS A 1 108 ? 18.771 1.941 -12.908 1.00 11.54 105 LYS A C 1
ATOM 796 O O . LYS A 1 108 ? 19.509 2.137 -11.911 1.00 12.14 105 LYS A O 1
ATOM 802 N N . LEU A 1 109 ? 19.178 1.217 -13.998 1.00 10.65 106 LEU A N 1
ATOM 803 C CA . LEU A 1 109 ? 20.553 0.722 -14.065 1.00 11.49 106 LEU A CA 1
ATOM 804 C C . LEU A 1 109 ? 21.589 1.865 -14.025 1.00 12.34 106 LEU A C 1
ATOM 805 O O . LEU A 1 109 ? 22.643 1.758 -13.400 1.00 11.94 106 LEU A O 1
ATOM 810 N N . GLY A 1 110 ? 21.282 2.979 -14.732 1.00 13.68 107 GLY A N 1
ATOM 811 C CA . GLY A 1 110 ? 22.135 4.138 -14.803 1.00 14.47 107 GLY A CA 1
ATOM 812 C C . GLY A 1 110 ? 22.288 4.810 -13.442 1.00 15.46 107 GLY A C 1
ATOM 813 O O . GLY A 1 110 ? 23.361 5.287 -13.108 1.00 14.54 107 GLY A O 1
ATOM 814 N N . PHE A 1 111 ? 21.187 4.826 -12.689 1.00 14.88 108 PHE A N 1
ATOM 815 C CA . PHE A 1 111 ? 21.204 5.370 -11.329 1.00 14.78 108 PHE A CA 1
ATOM 816 C C . PHE A 1 111 ? 22.239 4.655 -10.464 1.00 14.49 108 PHE A C 1
ATOM 817 O O . PHE A 1 111 ? 23.102 5.287 -9.841 1.00 16.80 108 PHE A O 1
ATOM 825 N N . TRP A 1 112 ? 22.208 3.320 -10.445 1.00 13.46 109 TRP A N 1
ATOM 826 C CA . TRP A 1 112 ? 23.122 2.554 -9.615 1.00 13.72 109 TRP A CA 1
ATOM 827 C C . TRP A 1 112 ? 24.539 2.629 -10.124 1.00 17.67 109 TRP A C 1
ATOM 828 O O . TRP A 1 112 ? 25.496 2.579 -9.329 1.00 17.66 109 TRP A O 1
ATOM 839 N N . TYR A 1 113 ? 24.697 2.665 -11.484 1.00 16.41 110 TYR A N 1
ATOM 840 C CA . TYR A 1 113 ? 26.019 2.873 -12.032 1.00 16.63 110 TYR A CA 1
ATOM 841 C C . TYR A 1 113 ? 26.654 4.156 -11.464 1.00 18.74 110 TYR A C 1
ATOM 842 O O . TYR A 1 113 ? 27.834 4.135 -11.097 1.00 18.06 110 TYR A O 1
ATOM 851 N N . GLN A 1 114 ? 25.887 5.260 -11.515 1.00 19.86 111 GLN A N 1
ATOM 852 C CA . GLN A 1 114 ? 26.434 6.560 -11.159 1.00 26.26 111 GLN A CA 1
ATOM 853 C C . GLN A 1 114 ? 26.656 6.579 -9.633 1.00 28.25 111 GLN A C 1
ATOM 854 O O . GLN A 1 114 ? 27.669 7.110 -9.169 1.00 27.60 111 GLN A O 1
ATOM 860 N N . LEU A 1 115 ? 25.699 6.028 -8.871 1.00 22.08 112 LEU A N 1
ATOM 861 C CA . LEU A 1 115 ? 25.853 5.879 -7.414 1.00 24.03 112 LEU A CA 1
ATOM 862 C C . LEU A 1 115 ? 27.140 5.122 -7.133 1.00 22.94 112 LEU A C 1
ATOM 863 O O . LEU A 1 115 ? 27.871 5.553 -6.263 1.00 24.48 112 LEU A O 1
ATOM 868 N N . ALA A 1 116 ? 27.422 3.967 -7.816 1.00 21.93 113 ALA A N 1
ATOM 869 C CA . ALA A 1 116 ? 28.611 3.144 -7.559 1.00 23.13 113 ALA A CA 1
ATOM 870 C C . ALA A 1 116 ? 29.901 3.942 -7.830 1.00 22.79 113 ALA A C 1
ATOM 871 O O . ALA A 1 116 ? 30.881 3.778 -7.121 1.00 28.06 113 ALA A O 1
ATOM 873 N N . GLU A 1 117 ? 29.904 4.788 -8.861 1.00 26.86 114 GLU A N 1
ATOM 874 C CA . GLU A 1 117 ? 30.998 5.710 -9.158 1.00 29.96 114 GLU A CA 1
ATOM 875 C C . GLU A 1 117 ? 31.203 6.671 -7.975 1.00 34.38 114 GLU A C 1
ATOM 876 O O . GLU A 1 117 ? 32.339 6.869 -7.554 1.00 39.63 114 GLU A O 1
ATOM 882 N N . TRP A 1 118 ? 30.116 7.289 -7.477 1.00 36.83 115 TRP A N 1
ATOM 883 C CA . TRP A 1 118 ? 30.191 8.213 -6.344 1.00 37.46 115 TRP A CA 1
ATOM 884 C C . TRP A 1 118 ? 30.670 7.498 -5.080 1.00 37.32 115 TRP A C 1
ATOM 885 O O . TRP A 1 118 ? 31.567 7.989 -4.411 1.00 46.21 115 TRP A O 1
ATOM 896 N N . MET A 1 119 ? 30.150 6.314 -4.773 1.00 37.81 116 MET A N 1
ATOM 897 C CA . MET A 1 119 ? 30.693 5.506 -3.681 1.00 39.23 116 MET A CA 1
ATOM 898 C C . MET A 1 119 ? 32.228 5.350 -3.754 1.00 53.16 116 MET A C 1
ATOM 899 O O . MET A 1 119 ? 32.887 5.320 -2.709 1.00 44.37 116 MET A O 1
ATOM 904 N N . ALA A 1 120 ? 32.780 5.277 -4.983 1.00 49.72 117 ALA A N 1
ATOM 905 C CA . ALA A 1 120 ? 34.214 5.279 -5.250 1.00 50.90 117 ALA A CA 1
ATOM 906 C C . ALA A 1 120 ? 34.851 6.675 -5.118 1.00 42.26 117 ALA A C 1
ATOM 907 O O . ALA A 1 120 ? 35.969 6.768 -4.626 1.00 50.61 117 ALA A O 1
ATOM 909 N N . GLN A 1 121 ? 34.160 7.766 -5.450 0.50 36.79 118 GLN A N 1
ATOM 910 C CA . GLN A 1 121 ? 34.688 9.097 -5.168 0.50 35.92 118 GLN A CA 1
ATOM 911 C C . GLN A 1 121 ? 34.539 9.458 -3.680 0.50 37.32 118 GLN A C 1
ATOM 912 O O . GLN A 1 121 ? 35.117 10.442 -3.224 0.50 40.25 118 GLN A O 1
ATOM 918 N N . GLY A 1 122 ? 33.814 8.653 -2.898 0.30 30.88 119 GLY A N 1
ATOM 919 C CA . GLY A 1 122 ? 33.601 8.978 -1.501 0.30 29.93 119 GLY A CA 1
ATOM 920 C C . GLY A 1 122 ? 32.552 10.073 -1.361 0.30 28.24 119 GLY A C 1
ATOM 921 O O . GLY A 1 122 ? 32.477 10.739 -0.336 0.30 26.72 119 GLY A O 1
ATOM 922 N N . LEU A 1 123 ? 31.755 10.258 -2.420 0.30 26.52 120 LEU A N 1
ATOM 923 C CA . LEU A 1 123 ? 30.660 11.216 -2.422 0.30 30.05 120 LEU A CA 1
ATOM 924 C C . LEU A 1 123 ? 29.384 10.658 -1.786 0.30 32.50 120 LEU A C 1
ATOM 925 O O . LEU A 1 123 ? 28.407 11.393 -1.686 0.30 29.37 120 LEU A O 1
ATOM 930 N N . VAL A 1 124 ? 29.369 9.346 -1.487 1.00 46.45 121 VAL A N 1
ATOM 931 C CA . VAL A 1 124 ? 28.214 8.572 -1.019 1.00 46.70 121 VAL A CA 1
ATOM 932 C C . VAL A 1 124 ? 28.733 7.411 -0.138 1.00 43.62 121 VAL A C 1
ATOM 933 O O . VAL A 1 124 ? 29.792 6.855 -0.424 1.00 54.66 121 VAL A O 1
ATOM 937 N N . ALA A 1 125 ? 27.995 7.047 0.931 1.00 40.67 122 ALA A N 1
ATOM 938 C CA . ALA A 1 125 ? 28.419 6.084 1.944 0.50 33.76 122 ALA A CA 1
ATOM 939 C C . ALA A 1 125 ? 28.707 4.722 1.326 0.50 35.01 122 ALA A C 1
ATOM 940 O O . ALA A 1 125 ? 27.833 4.152 0.666 1.00 32.95 122 ALA A O 1
ATOM 942 N N . PRO A 1 126 ? 29.874 4.111 1.621 0.30 27.34 123 PRO A N 1
ATOM 943 C CA . PRO A 1 126 ? 30.220 2.795 1.080 0.30 26.88 123 PRO A CA 1
ATOM 944 C C . PRO A 1 126 ? 29.625 1.643 1.882 0.30 24.16 123 PRO A C 1
ATOM 945 O O . PRO A 1 126 ? 30.269 0.627 2.056 0.30 23.61 123 PRO A O 1
ATOM 949 N N . ALA A 1 127 ? 28.392 1.805 2.380 1.00 31.64 124 ALA A N 1
ATOM 950 C CA . ALA A 1 127 ? 27.804 0.861 3.342 1.00 34.75 124 ALA A CA 1
ATOM 951 C C . ALA A 1 127 ? 27.693 -0.551 2.767 1.00 36.46 124 ALA A C 1
ATOM 952 O O . ALA A 1 127 ? 27.930 -1.508 3.526 1.00 36.89 124 ALA A O 1
ATOM 954 N N . PRO A 1 128 ? 27.212 -0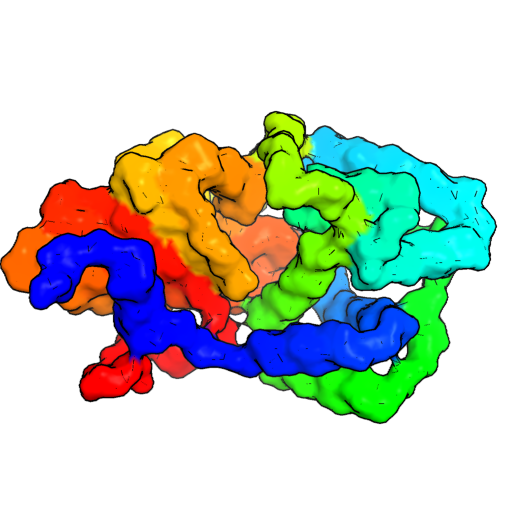.726 1.499 1.00 32.05 125 PRO A N 1
ATOM 955 C CA . PRO A 1 128 ? 27.239 -2.042 0.824 1.00 29.94 125 PRO A CA 1
ATOM 956 C C . PRO A 1 128 ? 28.591 -2.765 0.798 1.00 30.06 125 PRO A C 1
ATOM 957 O O . PRO A 1 128 ? 28.604 -3.988 0.980 1.00 32.85 125 PRO A O 1
ATOM 961 N N . LYS A 1 129 ? 29.702 -1.999 0.625 1.00 33.83 126 LYS A N 1
ATOM 962 C CA . LYS A 1 129 ? 31.069 -2.512 0.606 1.00 35.02 126 LYS A CA 1
ATOM 963 C C . LYS A 1 129 ? 31.380 -3.206 1.941 1.00 35.12 126 LYS A C 1
ATOM 964 O O . LYS A 1 129 ? 31.971 -4.279 1.958 1.00 36.71 126 LYS A O 1
ATOM 967 N N . ASP A 1 130 ? 30.871 -2.655 3.050 1.00 40.55 127 ASP A N 1
ATOM 968 C CA . ASP A 1 130 ? 31.295 -3.015 4.400 1.00 42.93 127 ASP A CA 1
ATOM 969 C C . ASP A 1 130 ? 30.331 -3.962 5.117 1.00 38.59 127 ASP A C 1
ATOM 970 O O . ASP A 1 130 ? 30.712 -4.449 6.177 1.00 36.10 127 ASP A O 1
ATOM 975 N N . TYR A 1 131 ? 29.092 -4.170 4.610 1.00 29.35 128 TYR A N 1
ATOM 976 C CA . TYR A 1 131 ? 28.192 -5.167 5.149 1.00 26.98 128 TYR A CA 1
ATOM 977 C C . TYR A 1 131 ? 28.821 -6.560 5.296 1.00 29.93 128 TYR A C 1
ATOM 978 O O . TYR A 1 131 ? 29.545 -7.038 4.430 1.00 32.89 128 TYR A O 1
ATOM 987 N N . GLN A 1 132 ? 28.525 -7.164 6.442 1.00 31.66 129 GLN A N 1
ATOM 988 C CA . GLN A 1 132 ? 28.960 -8.494 6.840 1.00 29.98 129 GLN A CA 1
ATOM 989 C C . GLN A 1 132 ? 27.983 -9.560 6.301 1.00 23.36 129 GLN A C 1
ATOM 990 O O . GLN A 1 132 ? 26.916 -9.836 6.872 1.00 26.58 129 GLN A O 1
ATOM 996 N N . LEU A 1 133 ? 28.339 -10.246 5.215 1.00 19.51 130 LEU A N 1
ATOM 997 C CA . LEU A 1 133 ? 27.423 -11.236 4.676 1.00 19.04 130 LEU A CA 1
ATOM 998 C C . LEU A 1 133 ? 27.285 -12.493 5.524 1.00 17.42 130 LEU A C 1
ATOM 999 O O . LEU A 1 133 ? 28.265 -13.008 6.011 1.00 19.27 130 LEU A O 1
ATOM 1004 N N . SER A 1 134 ? 26.057 -12.995 5.642 1.00 15.63 131 SER A N 1
ATOM 1005 C CA . SER A 1 134 ? 25.685 -14.283 6.189 1.00 16.79 131 SER A CA 1
ATOM 1006 C C . SER A 1 134 ? 26.252 -15.446 5.366 1.00 16.19 131 SER A C 1
ATOM 1007 O O . SER A 1 134 ? 26.562 -15.322 4.176 1.00 15.48 131 SER A O 1
ATOM 1010 N N . SER A 1 135 ? 26.284 -16.619 5.974 1.00 16.49 132 SER A N 1
ATOM 1011 C CA . SER A 1 135 ? 26.597 -17.845 5.243 1.00 18.66 132 SER A CA 1
ATOM 1012 C C . SER A 1 135 ? 25.697 -18.033 4.020 1.00 16.80 132 SER A C 1
ATOM 1013 O O . SER A 1 135 ? 26.174 -18.451 2.973 1.00 21.33 132 SER A O 1
ATOM 1016 N N . ALA A 1 136 ? 24.386 -17.879 4.223 1.00 17.98 133 ALA A N 1
ATOM 1017 C CA . ALA A 1 136 ? 23.440 -18.008 3.129 1.00 18.83 133 ALA A CA 1
ATOM 1018 C C . ALA A 1 136 ? 23.866 -17.087 1.970 1.00 16.73 133 ALA A C 1
ATOM 1019 O O . ALA A 1 136 ? 23.830 -17.518 0.816 1.00 17.64 133 ALA A O 1
ATOM 1021 N N . ALA A 1 137 ? 24.243 -15.827 2.265 1.00 16.96 134 ALA A N 1
ATOM 1022 C CA . ALA A 1 137 ? 24.640 -14.871 1.236 1.00 15.03 134 ALA A CA 1
ATOM 1023 C C . ALA A 1 137 ? 25.938 -15.252 0.523 1.00 18.49 134 ALA A C 1
ATOM 1024 O O . ALA A 1 137 ? 26.104 -15.090 -0.747 1.00 17.07 134 ALA A O 1
ATOM 1026 N N . ASN A 1 138 ? 26.931 -15.715 1.290 1.00 14.27 135 ASN A N 1
ATOM 1027 C CA . ASN A 1 138 ? 28.205 -16.152 0.724 1.00 15.20 135 ASN A CA 1
ATOM 1028 C C . ASN A 1 138 ? 28.044 -17.408 -0.159 1.00 16.26 135 ASN A C 1
ATOM 1029 O O . ASN A 1 138 ? 28.623 -17.494 -1.281 1.00 14.36 135 ASN A O 1
ATOM 1034 N N . ASP A 1 139 ? 27.150 -18.300 0.269 1.00 15.04 136 ASP A N 1
ATOM 1035 C CA . ASP A 1 139 ? 26.815 -19.493 -0.512 1.00 16.88 136 ASP A CA 1
ATOM 1036 C C . ASP A 1 139 ? 26.175 -19.082 -1.836 1.00 16.86 136 ASP A C 1
ATOM 1037 O O . ASP A 1 139 ? 26.472 -19.701 -2.903 1.00 15.24 136 ASP A O 1
ATOM 1042 N N . LEU A 1 140 ? 25.316 -18.064 -1.775 1.00 12.93 137 LEU A N 1
ATOM 1043 C CA . LEU A 1 140 ? 24.617 -17.632 -2.994 1.00 13.94 137 LEU A CA 1
ATOM 1044 C C . LEU A 1 140 ? 25.637 -16.976 -3.922 1.00 14.89 137 LEU A C 1
ATOM 1045 O O . LEU A 1 140 ? 25.573 -17.129 -5.142 1.00 14.53 137 LEU A O 1
ATOM 1050 N N . PHE A 1 141 ? 26.516 -16.142 -3.363 1.00 13.35 138 PHE A N 1
ATOM 1051 C CA . PHE A 1 141 ? 27.605 -15.566 -4.150 1.00 15.46 138 PHE A CA 1
ATOM 1052 C C . PHE A 1 141 ? 28.353 -16.626 -4.982 1.00 15.21 138 PHE A C 1
ATOM 1053 O O . PHE A 1 141 ? 28.600 -16.448 -6.188 1.00 13.55 138 PHE A O 1
ATOM 1061 N N . ASN A 1 142 ? 28.750 -17.694 -4.320 1.00 15.48 139 ASN A N 1
ATOM 1062 C CA . ASN A 1 142 ? 29.450 -18.807 -4.952 1.00 16.19 139 ASN A CA 1
ATOM 1063 C C . ASN A 1 142 ? 28.591 -19.385 -6.093 1.00 17.67 139 ASN A C 1
ATOM 1064 O O . ASN A 1 142 ? 29.147 -19.709 -7.141 1.00 17.08 139 ASN A O 1
ATOM 1069 N N . THR A 1 143 ? 27.289 -19.560 -5.846 1.00 17.29 140 THR A N 1
ATOM 1070 C CA . THR A 1 143 ? 26.385 -20.093 -6.865 1.00 17.32 140 THR A CA 1
ATOM 1071 C C . THR A 1 143 ? 26.312 -19.168 -8.070 1.00 17.08 140 THR A C 1
ATOM 1072 O O . THR A 1 143 ? 26.288 -19.622 -9.244 1.00 16.06 140 THR A O 1
ATOM 1076 N N . ILE A 1 144 ? 26.216 -17.864 -7.813 1.00 14.42 141 ILE A N 1
ATOM 1077 C CA . ILE A 1 144 ? 26.197 -16.903 -8.905 1.00 14.44 141 ILE A CA 1
ATOM 1078 C C . ILE A 1 144 ? 27.485 -16.946 -9.717 1.00 17.09 141 ILE A C 1
ATOM 1079 O O . ILE A 1 144 ? 27.478 -16.890 -10.959 1.00 13.43 141 ILE A O 1
ATOM 1084 N N . LYS A 1 145 ? 28.626 -16.974 -9.017 1.00 15.41 142 LYS A N 1
ATOM 1085 C CA . LYS A 1 145 ? 29.921 -17.006 -9.725 1.00 17.76 142 LYS A CA 1
ATOM 1086 C C . LYS A 1 145 ? 30.012 -18.216 -10.684 1.00 16.70 142 LYS A C 1
ATOM 1087 O O . LYS A 1 145 ? 30.763 -18.081 -11.661 1.00 21.54 142 LYS A O 1
ATOM 1090 N N . LYS A 1 146 ? 29.234 -19.294 -10.535 1.00 16.31 143 LYS A N 1
ATOM 1091 C CA . LYS A 1 146 ? 29.180 -20.433 -11.446 1.00 19.38 143 LYS A CA 1
ATOM 1092 C C . LYS A 1 146 ? 28.407 -20.185 -12.742 0.50 16.87 143 LYS A C 1
ATOM 1093 O O . LYS A 1 146 ? 28.543 -20.948 -13.700 1.00 19.92 143 LYS A O 1
ATOM 1099 N N . LEU A 1 147 ? 27.531 -19.185 -12.744 1.00 14.36 144 LEU A N 1
ATOM 1100 C CA . LEU A 1 147 ? 26.738 -18.816 -13.939 1.00 12.27 144 LEU A CA 1
ATOM 1101 C C . LEU A 1 147 ? 27.630 -18.297 -15.030 1.00 11.07 144 LEU A C 1
ATOM 1102 O O . LEU A 1 147 ? 28.722 -17.826 -14.797 1.00 10.19 144 LEU A O 1
ATOM 1107 N N . ASP A 1 148 ? 27.162 -18.360 -16.328 1.00 11.05 145 ASP A N 1
ATOM 1108 C CA . ASP A 1 148 ? 27.945 -17.749 -17.382 1.00 14.39 145 ASP A CA 1
ATOM 1109 C C . ASP A 1 148 ? 27.816 -16.216 -17.335 1.00 12.47 145 ASP A C 1
ATOM 1110 O O . ASP A 1 148 ? 27.050 -15.700 -16.552 1.00 11.65 145 ASP A O 1
ATOM 1115 N N . GLY A 1 149 ? 28.692 -15.510 -18.066 1.00 12.11 146 GLY A N 1
ATOM 1116 C CA . GLY A 1 149 ? 28.723 -14.041 -18.046 1.00 11.39 146 GLY A CA 1
ATOM 1117 C C . GLY A 1 149 ? 27.350 -13.401 -18.293 1.00 8.89 146 GLY A C 1
ATOM 1118 O O . GLY A 1 149 ? 27.011 -12.417 -17.603 1.00 9.41 146 GLY A O 1
ATOM 1119 N N . GLY A 1 150 ? 26.659 -13.848 -19.353 1.00 8.41 147 GLY A N 1
ATOM 1120 C CA . GLY A 1 150 ? 25.325 -13.362 -19.668 1.00 8.02 147 GLY A CA 1
ATOM 1121 C C . GLY A 1 150 ? 24.294 -13.587 -18.567 1.00 7.51 147 GLY A C 1
ATOM 1122 O O . GLY A 1 150 ? 23.468 -12.694 -18.263 1.00 9.03 147 GLY A O 1
ATOM 1123 N N . GLN A 1 151 ? 24.390 -14.774 -17.946 1.00 6.76 148 GLN A N 1
ATOM 1124 C CA . GLN A 1 151 ? 23.496 -15.079 -16.858 1.00 6.68 148 GLN A CA 1
ATOM 1125 C C . GLN A 1 151 ? 23.760 -14.182 -15.660 1.00 7.62 148 GLN A C 1
ATOM 1126 O O . GLN A 1 151 ? 22.789 -13.706 -15.043 1.00 7.16 148 GLN A O 1
ATOM 1132 N N . GLN A 1 152 ? 25.023 -13.902 -15.392 1.00 7.45 149 GLN A N 1
ATOM 1133 C CA . GLN A 1 152 ? 25.346 -13.045 -14.246 1.00 9.38 149 GLN A CA 1
ATOM 1134 C C . GLN A 1 152 ? 24.800 -11.626 -14.386 1.00 8.55 149 GLN A C 1
ATOM 1135 O O . GLN A 1 152 ? 24.218 -11.090 -13.465 1.00 7.75 149 GLN A O 1
ATOM 1141 N N . ILE A 1 153 ? 24.933 -10.991 -15.580 1.00 7.21 150 ILE A N 1
ATOM 1142 C CA . ILE A 1 153 ? 24.420 -9.661 -15.775 1.00 7.61 150 ILE A CA 1
ATOM 1143 C C . ILE A 1 153 ? 22.886 -9.681 -15.801 1.00 7.14 150 ILE A C 1
ATOM 1144 O O . ILE A 1 153 ? 22.272 -8.684 -15.422 1.00 7.03 150 ILE A O 1
ATOM 1149 N N . GLN A 1 154 ? 22.244 -10.782 -16.213 1.00 6.48 151 GLN A N 1
ATOM 1150 C CA . GLN A 1 154 ? 20.794 -10.873 -16.219 1.00 6.74 151 GLN A CA 1
ATOM 1151 C C . GLN A 1 154 ? 20.249 -10.949 -14.777 1.00 7.02 151 GLN A C 1
ATOM 1152 O O . GLN A 1 154 ? 19.226 -10.337 -14.417 1.00 7.38 151 GLN A O 1
ATOM 1158 N N . VAL A 1 155 ? 20.977 -11.655 -13.911 1.00 6.35 152 VAL A N 1
ATOM 1159 C CA . VAL A 1 155 ? 20.645 -11.660 -12.471 1.00 7.52 152 VAL A CA 1
ATOM 1160 C C . VAL A 1 155 ? 20.746 -10.267 -11.888 1.00 7.75 152 VAL A C 1
ATOM 1161 O O . VAL A 1 155 ? 19.771 -9.829 -11.273 1.00 6.82 152 VAL A O 1
ATOM 1165 N N . LEU A 1 156 ? 21.841 -9.552 -12.137 1.00 7.92 153 LEU A N 1
ATOM 1166 C CA . LEU A 1 156 ? 21.973 -8.180 -11.656 1.00 10.02 153 LEU A CA 1
ATOM 1167 C C . LEU A 1 156 ? 20.863 -7.316 -12.149 1.00 9.31 153 LEU A C 1
ATOM 1168 O O . LEU A 1 156 ? 20.296 -6.481 -11.445 1.00 8.51 153 LEU A O 1
ATOM 1173 N N . ARG A 1 157 ? 20.569 -7.422 -13.440 1.00 7.17 154 ARG A N 1
ATOM 1174 C CA . ARG A 1 157 ? 19.533 -6.587 -14.017 1.00 7.87 154 ARG A CA 1
ATOM 1175 C C . ARG A 1 157 ? 18.183 -6.817 -13.396 1.00 7.75 154 ARG A C 1
ATOM 1176 O O . ARG A 1 157 ? 17.526 -5.800 -13.078 1.00 9.13 154 ARG A O 1
ATOM 1184 N N . ASP A 1 158 ? 17.776 -8.103 -13.232 1.00 7.87 155 ASP A N 1
ATOM 1185 C CA . ASP A 1 158 ? 16.462 -8.455 -12.671 1.00 9.88 155 ASP A CA 1
ATOM 1186 C C . ASP A 1 158 ? 16.344 -7.832 -11.273 1.00 8.84 155 ASP A C 1
ATOM 1187 O O . ASP A 1 158 ? 15.303 -7.221 -10.937 1.00 10.27 155 ASP A O 1
ATOM 1192 N N . ILE A 1 159 ? 17.431 -7.964 -10.499 1.00 7.91 156 ILE A N 1
ATOM 1193 C CA . ILE A 1 159 ? 17.419 -7.418 -9.122 1.00 9.23 156 ILE A CA 1
ATOM 1194 C C . ILE A 1 159 ? 17.249 -5.883 -9.121 1.00 9.46 156 ILE A C 1
ATOM 1195 O O . ILE A 1 159 ? 16.338 -5.334 -8.462 1.00 10.49 156 ILE A O 1
ATOM 1200 N N . VAL A 1 160 ? 17.987 -5.209 -9.966 1.00 8.93 157 VAL A N 1
ATOM 1201 C CA . VAL A 1 160 ? 18.016 -3.757 -9.991 1.00 9.25 157 VAL A CA 1
ATOM 1202 C C . VAL A 1 160 ? 16.663 -3.242 -10.464 1.00 10.19 157 VAL A C 1
ATOM 1203 O O . VAL A 1 160 ? 16.133 -2.247 -9.931 1.00 11.38 157 VAL A O 1
ATOM 1207 N N . VAL A 1 161 ? 16.104 -3.797 -11.579 1.00 10.79 158 VAL A N 1
ATOM 1208 C CA . VAL A 1 161 ? 14.902 -3.240 -12.144 1.00 13.16 158 VAL A CA 1
ATOM 1209 C C . VAL A 1 161 ? 13.679 -3.496 -11.261 1.00 14.55 158 VAL A C 1
ATOM 1210 O O . VAL A 1 161 ? 12.700 -2.799 -11.443 1.00 17.09 158 VAL A O 1
ATOM 1214 N N . ASN A 1 162 ? 13.713 -4.474 -10.368 1.00 14.67 159 ASN A N 1
ATOM 1215 C CA . ASN A 1 162 ? 12.561 -4.771 -9.496 1.00 14.91 159 ASN A CA 1
ATOM 1216 C C . ASN A 1 162 ? 12.633 -3.968 -8.186 1.00 17.77 159 ASN A C 1
ATOM 1217 O O . ASN A 1 162 ? 11.719 -4.108 -7.379 1.00 18.73 159 ASN A O 1
ATOM 1222 N N . MET A 1 163 ? 13.623 -3.091 -8.034 1.00 13.19 160 MET A N 1
ATOM 1223 C CA . MET A 1 163 ? 13.700 -2.208 -6.862 1.00 16.44 160 MET A CA 1
ATOM 1224 C C . MET A 1 163 ? 12.735 -1.027 -7.003 1.00 15.06 160 MET A C 1
ATOM 1225 O O . MET A 1 163 ? 12.113 -0.750 -8.050 1.00 13.41 160 MET A O 1
ATOM 1230 N N . GLY A 1 164 ? 12.536 -0.304 -5.867 1.00 15.94 161 GLY A N 1
ATOM 1231 C CA . GLY A 1 164 ? 11.689 0.890 -5.861 1.00 17.05 161 GLY A CA 1
ATOM 1232 C C . GLY A 1 164 ? 10.222 0.549 -5.607 1.00 16.71 161 GLY A C 1
ATOM 1233 O O . GLY A 1 164 ? 9.793 -0.592 -5.677 1.00 20.19 161 GLY A O 1
ATOM 1234 N N . PHE A 1 165 ? 9.454 1.568 -5.217 1.00 22.34 162 PHE A N 1
ATOM 1235 C CA . PHE A 1 165 ? 8.048 1.451 -4.850 1.00 24.42 162 PHE A CA 1
ATOM 1236 C C . PHE A 1 165 ? 7.234 1.909 -6.049 1.00 31.75 162 PHE A C 1
ATOM 1237 O O . PHE A 1 165 ? 7.515 2.990 -6.579 1.00 30.00 162 PHE A O 1
ATOM 1245 N N . ASP A 1 166 ? 6.268 1.085 -6.477 1.00 34.62 163 ASP A N 1
ATOM 1246 C CA . ASP A 1 166 ? 5.241 1.531 -7.440 1.00 39.51 163 ASP A CA 1
ATOM 1247 C C . ASP A 1 166 ? 3.886 1.717 -6.736 1.00 39.75 163 ASP A C 1
ATOM 1248 O O . ASP A 1 166 ? 3.289 0.712 -6.345 1.00 42.47 163 ASP A O 1
ATOM 1253 N N . ALA A 1 167 ? 3.411 2.965 -6.563 0.10 27.39 164 ALA A N 1
ATOM 1254 C CA . ALA A 1 167 ? 2.244 3.256 -5.735 0.10 22.93 164 ALA A CA 1
ATOM 1255 C C . ALA A 1 167 ? 0.945 2.871 -6.443 0.10 19.50 164 ALA A C 1
ATOM 1256 O O . ALA A 1 167 ? -0.077 2.652 -5.797 0.10 17.87 164 ALA A O 1
ATOM 1258 N N . SER A 1 168 ? 0.997 2.811 -7.774 0.10 17.26 165 SER A N 1
ATOM 1259 C CA . SER A 1 168 ? -0.182 2.579 -8.588 0.10 16.22 165 SER A CA 1
ATOM 1260 C C . SER A 1 168 ? -0.183 1.149 -9.118 0.10 15.53 165 SER A C 1
ATOM 1261 O O . SER A 1 168 ? 0.870 0.618 -9.441 0.10 14.14 165 SER A O 1
ATOM 1264 N N . VAL A 1 169 ? -1.374 0.543 -9.195 0.10 16.06 166 VAL A N 1
ATOM 1265 C CA . VAL A 1 169 ? -1.537 -0.817 -9.690 0.10 17.19 166 VAL A CA 1
ATOM 1266 C C . VAL A 1 169 ? -1.449 -0.827 -11.214 0.10 19.07 166 VAL A C 1
ATOM 1267 O O . VAL A 1 169 ? -1.173 -1.854 -11.833 0.10 18.90 166 VAL A O 1
ATOM 1271 N N . ALA A 1 170 ? -1.743 0.320 -11.816 0.30 21.65 167 ALA A N 1
ATOM 1272 C CA . ALA A 1 170 ? -1.681 0.473 -13.259 0.30 23.53 167 ALA A CA 1
ATOM 1273 C C . ALA A 1 170 ? -1.017 1.801 -13.557 0.30 24.01 167 ALA A C 1
ATOM 1274 O O . ALA A 1 170 ? -1.711 2.725 -13.946 0.30 22.40 167 ALA A O 1
ATOM 1276 N N . PRO A 1 171 ? 0.328 1.929 -13.438 0.50 26.86 168 PRO A N 1
ATOM 1277 C CA . PRO A 1 171 ? 0.966 3.221 -13.662 0.50 29.99 168 PRO A CA 1
ATOM 1278 C C . PRO A 1 171 ? 0.898 3.593 -15.140 0.50 31.22 168 PRO A C 1
ATOM 1279 O O . PRO A 1 171 ? 0.676 2.751 -16.020 0.50 28.43 168 PRO A O 1
ATOM 1283 N N . ALA A 1 172 ? 1.045 4.897 -15.385 1.00 39.43 169 ALA A N 1
ATOM 1284 C CA . ALA A 1 172 ? 1.148 5.435 -16.725 1.00 38.33 169 ALA A CA 1
ATOM 1285 C C . ALA A 1 172 ? 2.356 4.808 -17.423 0.30 36.18 169 ALA A C 1
ATOM 1286 O O . ALA A 1 172 ? 3.337 4.444 -16.784 1.00 37.52 169 ALA A O 1
ATOM 1288 N N . PRO A 1 173 ? 2.364 4.685 -18.768 1.00 35.45 170 PRO A N 1
ATOM 1289 C CA . PRO A 1 173 ? 3.627 4.564 -19.510 1.00 37.06 170 PRO A CA 1
ATOM 1290 C C . PRO A 1 173 ? 4.674 5.619 -19.090 1.00 31.12 170 PRO A C 1
ATOM 1291 O O . PRO A 1 173 ? 4.317 6.727 -18.660 1.00 28.60 170 PRO A O 1
ATOM 1295 N N . ALA A 1 174 ? 5.964 5.220 -19.134 1.00 29.04 171 ALA A N 1
ATOM 1296 C CA . ALA A 1 174 ? 7.097 6.097 -18.889 1.00 25.13 171 ALA A CA 1
ATOM 1297 C C . ALA A 1 174 ? 7.158 7.253 -19.884 1.00 28.56 171 ALA A C 1
ATOM 1298 O O . ALA A 1 174 ? 6.738 7.122 -21.057 1.00 20.41 171 ALA A O 1
ATOM 1300 N N . PRO A 1 175 ? 7.759 8.401 -19.437 1.00 27.85 172 PRO A N 1
ATOM 1301 C CA . PRO A 1 175 ? 8.022 9.535 -20.330 1.00 30.89 172 PRO A CA 1
ATOM 1302 C C . PRO A 1 175 ? 8.729 9.171 -21.635 1.00 30.36 172 PRO A C 1
ATOM 1303 O O . PRO A 1 175 ? 9.676 8.309 -21.671 1.00 24.22 172 PRO A O 1
ATOM 1307 N N . LYS A 1 176 ? 8.322 9.926 -22.687 1.00 25.72 173 LYS A N 1
ATOM 1308 C CA . LYS A 1 176 ? 8.948 9.728 -23.996 1.00 25.74 173 LYS A CA 1
ATOM 1309 C C . LYS A 1 176 ? 10.455 10.052 -23.979 1.00 26.34 173 LYS A C 1
ATOM 1310 O O . LYS A 1 176 ? 11.149 9.445 -24.786 1.00 20.86 173 LYS A O 1
ATOM 1314 N N . ALA A 1 177 ? 11.008 10.865 -23.051 1.00 23.17 174 ALA A N 1
ATOM 1315 C CA . ALA A 1 177 ? 12.466 11.101 -22.996 1.00 19.38 174 ALA A CA 1
ATOM 1316 C C . ALA A 1 177 ? 13.367 9.919 -22.542 1.00 19.16 174 ALA A C 1
ATOM 1317 O O . ALA A 1 177 ? 14.590 9.987 -22.647 1.00 24.39 174 ALA A O 1
ATOM 1319 N N . GLU A 1 178 ? 12.812 8.842 -21.971 1.00 16.02 175 GLU A N 1
ATOM 1320 C CA . GLU A 1 178 ? 13.568 7.626 -21.652 1.00 14.29 175 GLU A CA 1
ATOM 1321 C C . GLU A 1 178 ? 13.586 6.604 -22.821 1.00 12.95 175 GLU A C 1
ATOM 1322 O O . GLU A 1 178 ? 13.697 5.409 -22.629 1.00 17.72 175 GLU A O 1
ATOM 1328 N N . GLU A 1 179 ? 13.258 7.065 -24.004 1.00 11.09 176 GLU A N 1
ATOM 1329 C CA . GLU A 1 179 ? 13.249 6.231 -25.193 1.00 11.14 176 GLU A CA 1
ATOM 1330 C C . GLU A 1 179 ? 14.568 6.476 -25.949 1.00 10.61 176 GLU A C 1
ATOM 1331 O O . GLU A 1 179 ? 15.049 7.616 -25.967 1.00 9.30 176 GLU A O 1
ATOM 1337 N N . PHE A 1 180 ? 15.085 5.491 -26.705 1.00 8.24 177 PHE A N 1
ATOM 1338 C CA . PHE A 1 180 ? 16.297 5.658 -27.506 1.00 7.55 177 PHE A CA 1
ATOM 1339 C C . PHE A 1 180 ? 17.449 6.233 -26.686 1.00 8.65 177 PHE A C 1
ATOM 1340 O O . PHE A 1 180 ? 18.021 7.326 -26.965 1.00 10.04 177 PHE A O 1
ATOM 1348 N N . GLN A 1 181 ? 17.789 5.502 -25.649 1.00 7.29 178 GLN A N 1
ATOM 1349 C CA . GLN A 1 181 ? 18.778 5.955 -24.689 1.00 7.51 178 GLN A CA 1
ATOM 1350 C C . GLN A 1 181 ? 20.242 5.852 -25.206 1.00 6.97 178 GLN A C 1
ATOM 1351 O O . GLN A 1 181 ? 21.120 6.488 -24.638 1.00 8.27 178 GLN A O 1
ATOM 1357 N N . PHE A 1 182 ? 20.502 4.980 -26.186 1.00 6.03 179 PHE A N 1
ATOM 1358 C CA . PHE A 1 182 ? 21.842 4.576 -26.494 1.00 5.26 179 PHE A CA 1
ATOM 1359 C C . PHE A 1 182 ? 22.186 5.053 -27.904 1.00 5.59 179 PHE A C 1
ATOM 1360 O O . PHE A 1 182 ? 21.382 5.068 -28.839 1.00 6.35 179 PHE A O 1
ATOM 1368 N N . GLU A 1 183 ? 23.505 5.237 -28.083 1.00 5.31 180 GLU A N 1
ATOM 1369 C CA . GLU A 1 183 ? 24.051 5.414 -29.431 1.00 5.72 180 GLU A CA 1
ATOM 1370 C C . GLU A 1 183 ? 24.984 4.236 -29.693 1.00 5.27 180 GLU A C 1
ATOM 1371 O O . GLU A 1 183 ? 25.840 3.877 -28.848 1.00 6.34 180 GLU A O 1
ATOM 1377 N N . ARG A 1 184 ? 24.848 3.657 -30.856 1.00 5.41 181 ARG A N 1
ATOM 1378 C CA . ARG A 1 184 ? 25.565 2.453 -31.225 1.00 5.31 181 ARG A CA 1
ATOM 1379 C C . ARG A 1 184 ? 27.059 2.771 -31.371 1.00 5.39 181 ARG A C 1
ATOM 1380 O O . ARG A 1 184 ? 27.448 3.945 -31.601 1.00 5.75 181 ARG A O 1
ATOM 1388 N N . THR A 1 185 ? 27.867 1.725 -31.204 1.00 5.42 182 THR A N 1
ATOM 1389 C CA . THR A 1 185 ? 29.325 1.820 -31.264 1.00 6.31 182 THR A CA 1
ATOM 1390 C C . THR A 1 185 ? 29.841 0.947 -32.386 1.00 7.33 182 THR A C 1
ATOM 1391 O O . THR A 1 185 ? 30.783 1.302 -33.094 1.00 7.89 182 THR A O 1
ATOM 1395 N N . GLU A 1 186 ? 29.358 -0.303 -32.490 1.00 8.31 183 GLU A N 1
ATOM 1396 C CA . GLU A 1 186 ? 29.824 -1.239 -33.517 1.00 8.67 183 GLU A CA 1
ATOM 1397 C C . GLU A 1 186 ? 28.921 -1.097 -34.748 1.00 7.25 183 GLU A C 1
ATOM 1398 O O . GLU A 1 186 ? 27.747 -0.718 -34.645 1.00 6.42 183 GLU A O 1
ATOM 1404 N N . PRO A 1 187 ? 29.398 -1.506 -35.948 1.00 7.23 184 PRO A N 1
ATOM 1405 C CA . PRO A 1 187 ? 28.528 -1.548 -37.142 1.00 8.37 184 PRO A CA 1
ATOM 1406 C C . PRO A 1 187 ? 27.311 -2.429 -36.846 1.00 7.45 184 PRO A C 1
ATOM 1407 O O . PRO A 1 187 ? 27.428 -3.414 -36.096 1.00 6.67 184 PRO A O 1
ATOM 1411 N N . VAL A 1 188 ? 26.226 -2.125 -37.509 1.00 7.20 185 VAL A N 1
ATOM 1412 C CA . VAL A 1 188 ? 25.064 -3.008 -37.497 1.00 6.31 185 VAL A CA 1
ATOM 1413 C C . VAL A 1 188 ? 25.505 -4.426 -37.897 1.00 6.36 185 VAL A C 1
ATOM 1414 O O . VAL A 1 188 ? 26.267 -4.607 -38.886 1.00 6.40 185 VAL A O 1
ATOM 1418 N N . VAL A 1 189 ? 24.973 -5.416 -37.205 1.00 6.33 186 VAL A N 1
ATOM 1419 C CA . VAL A 1 189 ? 25.243 -6.812 -37.562 1.00 6.46 186 VAL A CA 1
ATOM 1420 C C . VAL A 1 189 ? 24.973 -7.066 -39.052 1.00 7.01 186 VAL A C 1
ATOM 1421 O O . VAL A 1 189 ? 23.917 -6.785 -39.593 1.00 7.76 186 VAL A O 1
ATOM 1425 N N . SER A 1 190 ? 25.963 -7.695 -39.732 1.00 9.58 187 SER A N 1
ATOM 1426 C CA . SER A 1 190 ? 25.876 -8.018 -41.141 1.00 12.00 187 SER A CA 1
ATOM 1427 C C . SER A 1 190 ? 24.741 -9.012 -41.391 1.00 14.27 187 SER A C 1
ATOM 1428 O O . SER A 1 190 ? 24.335 -9.776 -40.485 1.00 11.64 187 SER A O 1
ATOM 1433 N N . GLY A 1 191 ? 24.155 -8.880 -42.594 1.00 11.74 188 GLY A N 1
ATOM 1434 C CA . GLY A 1 191 ? 22.925 -9.598 -42.997 1.00 12.01 188 GLY A CA 1
ATOM 1435 C C . GLY A 1 191 ? 22.987 -11.066 -42.562 1.00 11.56 188 GLY A C 1
ATOM 1436 O O . GLY A 1 191 ? 23.979 -11.772 -42.831 1.00 10.66 188 GLY A O 1
ATOM 1437 N N . LEU A 1 192 ? 22.010 -11.502 -41.785 1.00 9.59 189 LEU A N 1
ATOM 1438 C CA . LEU A 1 192 ? 22.146 -12.755 -41.009 1.00 10.12 189 LEU A CA 1
ATOM 1439 C C . LEU A 1 192 ? 21.873 -13.979 -41.895 1.00 11.04 189 LEU A C 1
ATOM 1440 O O . LEU A 1 192 ? 20.901 -13.954 -42.649 1.00 14.43 189 LEU A O 1
ATOM 1445 N N . LYS A 1 193 ? 22.682 -15.005 -41.641 1.00 12.15 190 LYS A N 1
ATOM 1446 C CA . LYS A 1 193 ? 22.337 -16.384 -42.061 1.00 13.19 190 LYS A CA 1
ATOM 1447 C C . LYS A 1 193 ? 22.054 -17.206 -40.814 1.00 10.47 190 LYS A C 1
ATOM 1448 O O . LYS A 1 193 ? 22.927 -17.409 -39.984 1.00 12.45 190 LYS A O 1
ATOM 1454 N N . VAL A 1 194 ? 20.808 -17.671 -40.709 1.00 7.69 191 VAL A N 1
ATOM 1455 C CA . VAL A 1 194 ? 20.422 -18.411 -39.539 1.00 7.45 191 VAL A CA 1
ATOM 1456 C C . VAL A 1 194 ? 20.154 -19.848 -40.030 1.00 8.06 191 VAL A C 1
ATOM 1457 O O . VAL A 1 194 ? 19.158 -20.095 -40.707 1.00 8.25 191 VAL A O 1
ATOM 1461 N N . ASP A 1 195 ? 21.046 -20.761 -39.680 1.00 5.94 192 ASP A N 1
ATOM 1462 C CA . ASP A 1 195 ? 21.004 -22.114 -40.247 1.00 5.89 192 ASP A CA 1
ATOM 1463 C C . ASP A 1 195 ? 19.710 -22.786 -39.757 1.00 6.01 192 ASP A C 1
ATOM 1464 O O . ASP A 1 195 ? 19.575 -23.050 -38.548 1.00 7.08 192 ASP A O 1
ATOM 1469 N N . GLY A 1 196 ? 18.811 -23.119 -40.687 1.00 6.46 193 GLY A N 1
ATOM 1470 C CA . GLY A 1 196 ? 17.557 -23.760 -40.337 1.00 6.60 193 GLY A CA 1
ATOM 1471 C C . GLY A 1 196 ? 16.312 -22.895 -40.403 1.00 6.65 193 GLY A C 1
ATOM 1472 O O . GLY A 1 196 ? 15.208 -23.428 -40.369 1.00 7.20 193 GLY A O 1
ATOM 1473 N N . ILE A 1 197 ? 16.486 -21.577 -40.647 1.00 6.53 194 ILE A N 1
ATOM 1474 C CA . ILE A 1 197 ? 15.392 -20.642 -40.654 1.00 6.87 194 ILE A CA 1
ATOM 1475 C C . ILE A 1 197 ? 15.414 -19.957 -42.030 1.00 7.53 194 ILE A C 1
ATOM 1476 O O . ILE A 1 197 ? 16.278 -19.118 -42.289 1.00 8.32 194 ILE A O 1
ATOM 1481 N N . ASN A 1 198 ? 14.347 -20.201 -42.814 1.00 9.00 195 ASN A N 1
ATOM 1482 C CA . ASN A 1 198 ? 14.062 -19.488 -44.045 1.00 8.84 195 ASN A CA 1
ATOM 1483 C C . ASN A 1 198 ? 12.889 -18.478 -43.948 1.00 8.49 195 ASN A C 1
ATOM 1484 O O . ASN A 1 198 ? 12.718 -17.584 -44.830 1.00 7.64 195 ASN A O 1
ATOM 1489 N N . ASP A 1 199 ? 12.042 -18.579 -42.915 1.00 8.66 196 ASP A N 1
ATOM 1490 C CA . ASP A 1 199 ? 10.783 -17.849 -42.919 1.00 7.73 196 ASP A CA 1
ATOM 1491 C C . ASP A 1 199 ? 11.088 -16.331 -42.855 1.00 7.90 196 ASP A C 1
ATOM 1492 O O . ASP A 1 199 ? 11.924 -15.889 -42.042 1.00 7.38 196 ASP A O 1
ATOM 1497 N N . PRO A 1 200 ? 10.526 -15.516 -43.744 1.00 7.40 197 PRO A N 1
ATOM 1498 C CA . PRO A 1 200 ? 10.932 -14.122 -43.798 1.00 6.91 197 PRO A CA 1
ATOM 1499 C C . PRO A 1 200 ? 10.587 -13.333 -42.546 1.00 7.18 197 PRO A C 1
ATOM 1500 O O . PRO A 1 200 ? 11.198 -12.286 -42.353 1.00 7.50 197 PRO A O 1
ATOM 1504 N N . THR A 1 201 ? 9.580 -13.780 -41.754 1.00 6.57 198 THR A N 1
ATOM 1505 C CA . THR A 1 201 ? 9.131 -12.996 -40.602 1.00 6.36 198 THR A CA 1
ATOM 1506 C C . THR A 1 201 ? 10.237 -12.898 -39.558 1.00 7.14 198 THR A C 1
ATOM 1507 O O . THR A 1 201 ? 10.662 -11.778 -39.170 1.00 5.87 198 THR A O 1
ATOM 1511 N N . PRO A 1 202 ? 10.753 -14.002 -39.006 1.00 5.54 199 PRO A N 1
ATOM 1512 C CA . PRO A 1 202 ? 11.801 -13.899 -37.984 1.00 6.05 199 PRO A CA 1
ATOM 1513 C C . PRO A 1 202 ? 13.070 -13.266 -38.568 1.00 5.51 199 PRO A C 1
ATOM 1514 O O . PRO A 1 202 ? 13.703 -12.462 -37.953 1.00 5.87 199 PRO A O 1
ATOM 1518 N N . LEU A 1 203 ? 13.372 -13.428 -39.877 1.00 5.49 200 LEU A N 1
ATOM 1519 C CA . LEU A 1 203 ? 14.559 -12.811 -40.432 1.00 5.72 200 LEU A CA 1
ATOM 1520 C C . LEU A 1 203 ? 14.366 -11.286 -40.537 1.00 5.83 200 LEU A C 1
ATOM 1521 O O . LEU A 1 203 ? 15.290 -10.553 -40.251 1.00 5.77 200 LEU A O 1
ATOM 1526 N N . ALA A 1 204 ? 13.164 -10.848 -40.886 1.00 5.31 201 ALA A N 1
ATOM 1527 C CA . ALA A 1 204 ? 12.884 -9.401 -40.899 1.00 4.92 201 ALA A CA 1
ATOM 1528 C C . ALA A 1 204 ? 12.928 -8.822 -39.497 1.00 5.11 201 ALA A C 1
ATOM 1529 O O . ALA A 1 204 ? 13.278 -7.621 -39.333 1.00 5.63 201 ALA A O 1
ATOM 1531 N N . TYR A 1 205 ? 12.508 -9.595 -38.510 1.00 4.70 202 TYR A N 1
ATOM 1532 C CA . TYR A 1 205 ? 12.528 -9.182 -37.109 1.00 5.12 202 TYR A CA 1
ATOM 1533 C C . TYR A 1 205 ? 13.965 -8.863 -36.732 1.00 5.04 202 TYR A C 1
ATOM 1534 O O . TYR A 1 205 ? 14.264 -7.805 -36.216 1.00 4.69 202 TYR A O 1
ATOM 1543 N N . PHE A 1 206 ? 14.861 -9.806 -36.941 1.00 5.40 203 PHE A N 1
ATOM 1544 C CA . PHE A 1 206 ? 16.243 -9.579 -36.537 1.00 5.65 203 PHE A CA 1
ATOM 1545 C C . PHE A 1 206 ? 16.858 -8.406 -37.300 1.00 5.38 203 PHE A C 1
ATOM 1546 O O . PHE A 1 206 ? 17.531 -7.575 -36.704 1.00 5.93 203 PHE A O 1
ATOM 1554 N N . GLU A 1 207 ? 16.585 -8.349 -38.594 1.00 4.71 204 GLU A N 1
ATOM 1555 C CA . GLU A 1 207 ? 17.138 -7.279 -39.409 1.00 5.37 204 GLU A CA 1
ATOM 1556 C C . GLU A 1 207 ? 16.674 -5.925 -38.867 1.00 5.46 204 GLU A C 1
ATOM 1557 O O . GLU A 1 207 ? 17.457 -4.966 -38.783 1.00 5.43 204 GLU A O 1
ATOM 1563 N N . ALA A 1 208 ? 15.378 -5.805 -38.527 1.00 4.11 205 ALA A N 1
ATOM 1564 C CA . ALA A 1 208 ? 14.883 -4.521 -38.035 1.00 4.13 205 ALA A CA 1
ATOM 1565 C C . ALA A 1 208 ? 15.446 -4.156 -36.658 1.00 3.94 205 ALA A C 1
ATOM 1566 O O . ALA A 1 208 ? 15.783 -3.014 -36.409 1.00 3.80 205 ALA A O 1
ATOM 1568 N N . MET A 1 209 ? 15.467 -5.095 -35.708 1.00 3.83 206 MET A N 1
ATOM 1569 C CA . MET A 1 209 ? 15.868 -4.809 -34.349 1.00 3.96 206 MET A CA 1
ATOM 1570 C C . MET A 1 209 ? 17.365 -4.433 -34.375 1.00 4.00 206 MET A C 1
ATOM 1571 O O . MET A 1 209 ? 17.738 -3.456 -33.715 1.00 4.18 206 MET A O 1
ATOM 1576 N N . ASN A 1 210 ? 18.127 -5.042 -35.253 1.00 3.60 207 ASN A N 1
ATOM 1577 C CA . ASN A 1 210 ? 19.584 -4.826 -35.298 1.00 3.93 207 ASN A CA 1
ATOM 1578 C C . ASN A 1 210 ? 19.912 -3.391 -35.807 1.00 4.41 207 ASN A C 1
ATOM 1579 O O . ASN A 1 210 ? 21.049 -2.928 -35.625 1.00 4.25 207 ASN A O 1
ATOM 1584 N N . ARG A 1 211 ? 19.002 -2.763 -36.525 1.00 4.86 208 ARG A N 1
ATOM 1585 C CA . ARG A 1 211 ? 19.197 -1.370 -36.994 1.00 5.07 208 ARG A CA 1
ATOM 1586 C C . ARG A 1 211 ? 18.210 -0.386 -36.366 1.00 5.24 208 ARG A C 1
ATOM 1587 O O . ARG A 1 211 ? 18.062 0.745 -36.866 1.00 4.42 208 ARG A O 1
ATOM 1595 N N . ASP A 1 212 ? 17.633 -0.743 -35.234 1.00 4.86 209 ASP A N 1
ATOM 1596 C CA . ASP A 1 212 ? 16.673 0.053 -34.466 1.00 6.12 209 ASP A CA 1
ATOM 1597 C C . ASP A 1 212 ? 15.518 0.526 -35.323 1.00 6.12 209 ASP A C 1
ATOM 1598 O O . ASP A 1 212 ? 15.009 1.669 -35.104 1.00 7.09 209 ASP A O 1
ATOM 1603 N N . ASP A 1 213 ? 15.071 -0.309 -36.263 1.00 5.56 210 ASP A N 1
ATOM 1604 C CA . ASP A 1 213 ? 13.925 0.049 -37.097 1.00 5.78 210 ASP A CA 1
ATOM 1605 C C . ASP A 1 213 ? 12.666 -0.552 -36.432 1.00 5.40 210 ASP A C 1
ATOM 1606 O O . ASP A 1 213 ? 12.174 -1.607 -36.859 1.00 5.37 210 ASP A O 1
ATOM 1611 N N . PHE A 1 214 ? 12.183 0.085 -35.380 1.00 5.71 211 PHE A N 1
ATOM 1612 C CA . PHE A 1 214 ? 11.114 -0.504 -34.554 1.00 6.67 211 PHE A CA 1
ATOM 1613 C C . PHE A 1 214 ? 9.762 -0.389 -35.259 1.00 6.80 211 PHE A C 1
ATOM 1614 O O . PHE A 1 214 ? 8.865 -1.103 -34.908 1.00 5.72 211 PHE A O 1
ATOM 1622 N N . GLU A 1 215 ? 9.575 0.587 -36.166 1.00 8.40 212 GLU A N 1
ATOM 1623 C CA . GLU A 1 215 ? 8.339 0.683 -36.936 1.00 8.84 212 GLU A CA 1
ATOM 1624 C C . GLU A 1 215 ? 8.125 -0.575 -37.796 1.00 7.78 212 GLU A C 1
ATOM 1625 O O . GLU A 1 215 ? 7.034 -1.167 -37.700 1.00 7.54 212 GLU A O 1
ATOM 1631 N N . THR A 1 216 ? 9.191 -1.065 -38.412 1.00 6.17 213 THR A N 1
ATOM 1632 C CA . THR A 1 216 ? 9.124 -2.351 -39.132 1.00 6.41 213 THR A CA 1
ATOM 1633 C C . THR A 1 216 ? 8.899 -3.477 -38.126 1.00 6.00 213 THR A C 1
ATOM 1634 O O . THR A 1 216 ? 7.999 -4.340 -38.380 1.00 7.42 213 THR A O 1
ATOM 1638 N N . ALA A 1 217 ? 9.707 -3.505 -37.036 1.00 5.58 214 ALA A N 1
ATOM 1639 C CA . ALA A 1 217 ? 9.656 -4.675 -36.145 1.00 5.78 214 ALA A CA 1
ATOM 1640 C C . ALA A 1 217 ? 8.232 -4.854 -35.561 1.00 6.19 214 ALA A C 1
ATOM 1641 O O . ALA A 1 217 ? 7.702 -5.966 -35.548 1.00 7.00 214 ALA A O 1
ATOM 1643 N N A VAL A 1 218 ? 7.610 -3.734 -35.135 0.50 5.41 215 VAL A N 1
ATOM 1644 N N B VAL A 1 218 ? 7.596 -3.754 -35.103 0.50 6.89 215 VAL A N 1
ATOM 1645 C CA A VAL A 1 218 ? 6.357 -3.867 -34.417 0.50 5.43 215 VAL A CA 1
ATOM 1646 C CA B VAL A 1 218 ? 6.327 -3.923 -34.410 0.50 8.12 215 VAL A CA 1
ATOM 1647 C C A VAL A 1 218 ? 5.266 -4.279 -35.392 0.50 6.24 215 VAL A C 1
ATOM 1648 C C B VAL A 1 218 ? 5.242 -4.292 -35.402 0.50 7.91 215 VAL A C 1
ATOM 1649 O O A VAL A 1 218 ? 4.331 -4.973 -34.969 0.50 6.34 215 VAL A O 1
ATOM 1650 O O B VAL A 1 218 ? 4.304 -4.995 -35.005 0.50 7.81 215 VAL A O 1
ATOM 1657 N N . ASN A 1 219 ? 5.378 -3.865 -36.675 1.00 7.07 216 ASN A N 1
ATOM 1658 C CA . ASN A 1 219 ? 4.360 -4.184 -37.668 1.00 8.43 216 ASN A CA 1
ATOM 1659 C C . ASN A 1 219 ? 4.432 -5.662 -38.087 1.00 7.89 216 ASN A C 1
ATOM 1660 O O . ASN A 1 219 ? 3.530 -6.162 -38.751 1.00 9.42 216 ASN A O 1
ATOM 1665 N N . LEU A 1 220 ? 5.494 -6.377 -37.721 1.00 6.35 217 LEU A N 1
ATOM 1666 C CA . LEU A 1 220 ? 5.556 -7.845 -37.892 1.00 6.18 217 LEU A CA 1
ATOM 1667 C C . LEU A 1 220 ? 4.639 -8.617 -36.925 1.00 6.98 217 LEU A C 1
ATOM 1668 O O . LEU A 1 220 ? 4.390 -9.822 -37.168 1.00 7.87 217 LEU A O 1
ATOM 1673 N N . PHE A 1 221 ? 4.216 -8.021 -35.805 1.00 6.84 218 PHE A N 1
ATOM 1674 C CA . PHE A 1 221 ? 3.354 -8.566 -34.799 1.00 7.15 218 PHE A CA 1
ATOM 1675 C C . PHE A 1 221 ? 1.894 -8.494 -35.265 1.00 7.79 218 PHE A C 1
ATOM 1676 O O . PHE A 1 221 ? 1.482 -7.481 -35.891 1.00 9.95 218 PHE A O 1
ATOM 1684 N N . ALA A 1 222 ? 1.190 -9.581 -34.938 1.00 8.66 219 ALA A N 1
ATOM 1685 C CA . ALA A 1 222 ? -0.291 -9.588 -34.899 1.00 8.81 219 ALA A CA 1
ATOM 1686 C C . ALA A 1 222 ? -0.768 -8.413 -34.074 1.00 8.19 219 ALA A C 1
ATOM 1687 O O . ALA A 1 222 ? -0.156 -7.953 -33.139 1.00 7.48 219 ALA A O 1
ATOM 1689 N N . GLU A 1 223 ? -2.018 -8.013 -34.306 1.00 9.36 220 GLU A N 1
ATOM 1690 C CA A GLU A 1 223 ? -2.620 -6.961 -33.529 0.50 9.15 220 GLU A CA 1
ATOM 1691 C CA B GLU A 1 223 ? -2.544 -6.907 -33.513 0.50 9.54 220 GLU A CA 1
ATOM 1692 C C . GLU A 1 223 ? -2.620 -7.248 -32.032 1.00 9.48 220 GLU A C 1
ATOM 1693 O O . GLU A 1 223 ? -2.488 -6.362 -31.190 1.00 11.10 220 GLU A O 1
ATOM 1704 N N . ASP A 1 224 ? -2.849 -8.510 -31.675 1.00 8.83 221 ASP A N 1
ATOM 1705 C CA . ASP A 1 224 ? -2.850 -8.971 -30.305 1.00 9.38 221 ASP A CA 1
ATOM 1706 C C . ASP A 1 224 ? -1.593 -9.812 -30.025 1.00 8.30 221 ASP A C 1
ATOM 1707 O O . ASP A 1 224 ? -1.574 -10.624 -29.079 1.00 8.68 221 ASP A O 1
ATOM 1712 N N . GLY A 1 225 ? -0.520 -9.551 -30.783 1.00 10.12 222 GLY A N 1
ATOM 1713 C CA . GLY A 1 225 ? 0.716 -10.285 -30.557 1.00 8.86 222 GLY A CA 1
ATOM 1714 C C . GLY A 1 225 ? 1.435 -9.851 -29.274 1.00 8.56 222 GLY A C 1
ATOM 1715 O O . GLY A 1 225 ? 1.126 -8.817 -28.629 1.00 9.05 222 GLY A O 1
ATOM 1716 N N . ALA A 1 226 ? 2.345 -10.702 -28.804 1.00 6.96 223 ALA A N 1
ATOM 1717 C CA . ALA A 1 226 ? 3.034 -10.466 -27.557 1.00 6.34 223 ALA A CA 1
ATOM 1718 C C . ALA A 1 226 ? 4.550 -10.740 -27.681 1.00 6.18 223 ALA A C 1
ATOM 1719 O O . ALA A 1 226 ? 4.929 -11.651 -28.386 1.00 6.41 223 ALA A O 1
ATOM 1721 N N . LEU A 1 227 ? 5.300 -10.036 -26.854 1.00 5.45 224 LEU A N 1
ATOM 1722 C CA . LEU A 1 227 ? 6.758 -10.164 -26.708 1.00 5.71 224 LEU A CA 1
ATOM 1723 C C . LEU A 1 227 ? 7.050 -10.447 -25.243 1.00 5.38 224 LEU A C 1
ATOM 1724 O O . LEU A 1 227 ? 6.661 -9.678 -24.372 1.00 5.88 224 LEU A O 1
ATOM 1729 N N . GLN A 1 228 ? 7.663 -11.594 -24.962 1.00 5.28 225 GLN A N 1
ATOM 1730 C CA . GLN A 1 228 ? 7.943 -12.053 -23.604 1.00 5.38 225 GLN A CA 1
ATOM 1731 C C . GLN A 1 228 ? 9.469 -11.959 -23.407 1.00 5.82 225 GLN A C 1
ATOM 1732 O O . GLN A 1 228 ? 10.226 -12.855 -23.778 1.00 5.47 225 GLN A O 1
ATOM 1738 N N . PRO A 1 229 ? 9.969 -10.961 -22.645 1.00 5.76 226 PRO A N 1
ATOM 1739 C CA . PRO A 1 229 ? 11.395 -10.859 -22.323 1.00 5.45 226 PRO A CA 1
ATOM 1740 C C . PRO A 1 229 ? 11.764 -11.864 -21.216 1.00 5.36 226 PRO A C 1
ATOM 1741 O O . PRO A 1 229 ? 10.895 -12.491 -20.597 1.00 5.42 226 PRO A O 1
ATOM 1745 N N . PRO A 1 230 ? 13.072 -12.146 -21.018 1.00 5.68 227 PRO A N 1
ATOM 1746 C CA . PRO A 1 230 ? 13.478 -13.142 -20.049 1.00 6.00 227 PRO A CA 1
ATOM 1747 C C . PRO A 1 230 ? 12.978 -12.821 -18.648 1.00 7.12 227 PRO A C 1
ATOM 1748 O O . PRO A 1 230 ? 13.252 -11.763 -18.059 1.00 8.19 227 PRO A O 1
ATOM 1752 N N . PHE A 1 231 ? 12.248 -13.822 -18.114 1.00 8.01 228 PHE A N 1
ATOM 1753 C CA . PHE A 1 231 ? 11.712 -13.798 -16.748 1.00 8.36 228 PHE A CA 1
ATOM 1754 C C . PHE A 1 231 ? 10.788 -12.587 -16.519 1.00 10.01 228 PHE A C 1
ATOM 1755 O O . PHE A 1 231 ? 10.590 -12.142 -15.339 1.00 9.86 228 PHE A O 1
ATOM 1763 N N . GLN A 1 232 ? 10.145 -12.116 -17.602 1.00 7.66 229 GLN A N 1
ATOM 1764 C CA . GLN A 1 232 ? 9.167 -11.037 -17.515 1.00 8.91 229 GLN A CA 1
ATOM 1765 C C . GLN A 1 232 ? 7.833 -11.476 -18.114 1.00 9.70 229 GLN A C 1
ATOM 1766 O O . GLN A 1 232 ? 7.751 -12.388 -18.920 1.00 8.58 229 GLN A O 1
ATOM 1772 N N . LYS A 1 233 ? 6.774 -10.747 -17.758 1.00 10.28 230 LYS A N 1
ATOM 1773 C CA . LYS A 1 233 ? 5.456 -11.003 -18.308 1.00 11.22 230 LYS A CA 1
ATOM 1774 C C . LYS A 1 233 ? 5.419 -10.526 -19.773 1.00 11.85 230 LYS A C 1
ATOM 1775 O O . LYS A 1 233 ? 6.130 -9.570 -20.166 1.00 10.30 230 LYS A O 1
ATOM 1780 N N . PRO A 1 234 ? 4.542 -11.122 -20.596 1.00 10.13 231 PRO A N 1
ATOM 1781 C CA . PRO A 1 234 ? 4.413 -10.710 -21.999 1.00 10.13 231 PRO A CA 1
ATOM 1782 C C . PRO A 1 234 ? 3.881 -9.279 -22.137 1.00 11.50 231 PRO A C 1
ATOM 1783 O O . PRO A 1 234 ? 3.089 -8.856 -21.299 1.00 12.61 231 PRO A O 1
ATOM 1787 N N . ILE A 1 235 ? 4.388 -8.579 -23.124 1.00 10.25 232 ILE A N 1
ATOM 1788 C CA . ILE A 1 235 ? 4.007 -7.243 -23.530 1.00 10.16 232 ILE A CA 1
ATOM 1789 C C . ILE A 1 235 ? 3.137 -7.425 -24.734 1.00 8.20 232 ILE A C 1
ATOM 1790 O O . ILE A 1 235 ? 3.537 -8.050 -25.682 1.00 7.05 232 ILE A O 1
ATOM 1795 N N . VAL A 1 236 ? 1.889 -6.953 -24.639 1.00 9.22 233 VAL A N 1
ATOM 1796 C CA . VAL A 1 236 ? 0.860 -7.292 -25.599 1.00 9.35 233 VAL A CA 1
ATOM 1797 C C . VAL A 1 236 ? 0.338 -6.080 -26.410 1.00 8.38 233 VAL A C 1
ATOM 1798 O O . VAL A 1 236 ? 0.056 -5.000 -25.855 1.00 9.82 233 VAL A O 1
ATOM 1802 N N . GLY A 1 237 ? 0.229 -6.273 -27.739 1.00 8.17 234 GLY A N 1
ATOM 1803 C CA . GLY A 1 237 ? -0.263 -5.281 -28.686 1.00 7.90 234 GLY A CA 1
ATOM 1804 C C . GLY A 1 237 ? 0.845 -4.374 -29.183 1.00 7.90 234 GLY A C 1
ATOM 1805 O O . GLY A 1 237 ? 1.832 -4.113 -28.470 1.00 8.25 234 GLY A O 1
ATOM 1806 N N . ARG A 1 238 ? 0.618 -3.813 -30.336 1.00 9.00 235 ARG A N 1
ATOM 1807 C CA . ARG A 1 238 ? 1.697 -3.052 -30.980 1.00 8.06 235 ARG A CA 1
ATOM 1808 C C . ARG A 1 238 ? 2.037 -1.737 -30.246 1.00 8.84 235 ARG A C 1
ATOM 1809 O O . ARG A 1 238 ? 3.208 -1.338 -30.211 1.00 7.65 235 ARG A O 1
ATOM 1817 N N . GLU A 1 239 ? 1.042 -1.084 -29.614 1.00 10.33 236 GLU A N 1
ATOM 1818 C CA . GLU A 1 239 ? 1.368 0.160 -28.906 1.00 10.63 236 GLU A CA 1
ATOM 1819 C C . GLU A 1 239 ? 2.328 -0.096 -27.751 1.00 8.45 236 GLU A C 1
ATOM 1820 O O . GLU A 1 239 ? 3.354 0.584 -27.657 1.00 9.19 236 GLU A O 1
ATOM 1826 N N . ALA A 1 240 ? 2.032 -1.130 -26.959 1.00 8.19 237 ALA A N 1
ATOM 1827 C CA . ALA A 1 240 ? 2.804 -1.442 -25.787 1.00 7.51 237 ALA A CA 1
ATOM 1828 C C . ALA A 1 240 ? 4.172 -1.984 -26.224 1.00 7.57 237 ALA A C 1
ATOM 182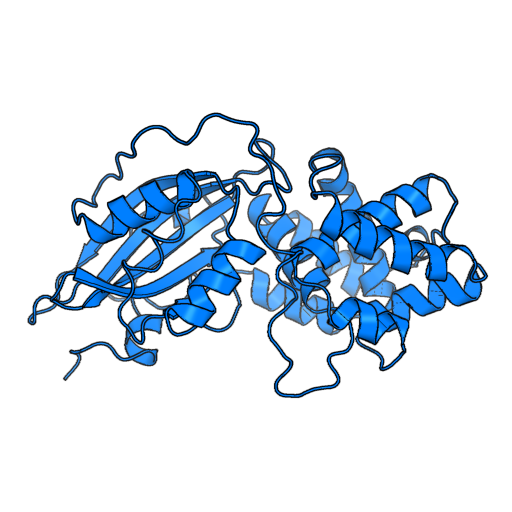9 O O . ALA A 1 240 ? 5.193 -1.674 -25.594 1.00 7.26 237 ALA A O 1
ATOM 1831 N N . ILE A 1 241 ? 4.188 -2.799 -27.293 1.00 7.14 238 ILE A N 1
ATOM 1832 C CA . ILE A 1 241 ? 5.430 -3.402 -27.763 1.00 6.78 238 ILE A CA 1
ATOM 1833 C C . ILE A 1 241 ? 6.393 -2.333 -28.306 1.00 6.79 238 ILE A C 1
ATOM 1834 O O . ILE A 1 241 ? 7.590 -2.352 -27.972 1.00 5.52 238 ILE A O 1
ATOM 1839 N N . LEU A 1 242 ? 5.878 -1.346 -29.064 1.00 6.86 239 LEU A N 1
ATOM 1840 C CA . LEU A 1 242 ? 6.733 -0.308 -29.600 1.00 7.15 239 LEU A CA 1
ATOM 1841 C C . LEU A 1 242 ? 7.326 0.576 -28.486 1.00 7.44 239 LEU A C 1
ATOM 1842 O O . LEU A 1 242 ? 8.516 0.874 -28.528 1.00 6.38 239 LEU A O 1
ATOM 1847 N N . LYS A 1 243 ? 6.506 0.922 -27.481 1.00 6.80 240 LYS A N 1
ATOM 1848 C CA . LYS A 1 243 ? 6.974 1.704 -26.369 1.00 8.37 240 LYS A CA 1
ATOM 1849 C C . LYS A 1 243 ? 8.128 0.959 -25.639 1.00 7.21 240 LYS A C 1
ATOM 1850 O O . LYS A 1 243 ? 9.184 1.486 -25.324 1.00 6.92 240 LYS A O 1
ATOM 1856 N N . TYR A 1 244 ? 7.882 -0.361 -25.382 1.00 6.82 241 TYR A N 1
ATOM 1857 C CA . TYR A 1 244 ? 8.892 -1.229 -24.728 1.00 6.05 241 TYR A CA 1
ATOM 1858 C C . TYR A 1 244 ? 10.150 -1.276 -25.591 1.00 6.54 241 TYR A C 1
ATOM 1859 O O . TYR A 1 244 ? 11.273 -1.210 -25.058 1.00 5.97 241 TYR A O 1
ATOM 1868 N N . MET A 1 245 ? 9.970 -1.473 -26.914 1.00 5.20 242 MET A N 1
ATOM 1869 C CA . MET A 1 245 ? 11.164 -1.605 -27.777 1.00 6.01 242 MET A CA 1
ATOM 1870 C C . MET A 1 245 ? 12.048 -0.345 -27.710 1.00 6.25 242 MET A C 1
ATOM 1871 O O . MET A 1 245 ? 13.302 -0.431 -27.600 1.00 7.40 242 MET A O 1
ATOM 1876 N N . ARG A 1 246 ? 11.423 0.802 -27.734 1.00 6.10 243 ARG A N 1
ATOM 1877 C CA . ARG A 1 246 ? 12.094 2.099 -27.638 1.00 6.77 243 ARG A CA 1
ATOM 1878 C C . ARG A 1 246 ? 12.792 2.365 -26.291 1.00 6.76 243 ARG A C 1
ATOM 1879 O O . ARG A 1 246 ? 13.947 2.869 -26.287 1.00 7.79 243 ARG A O 1
ATOM 1887 N N . GLU A 1 247 ? 12.201 1.861 -25.209 1.00 7.24 244 GLU A N 1
ATOM 1888 C CA . GLU A 1 247 ? 12.696 2.001 -23.846 1.00 7.68 244 GLU A CA 1
ATOM 1889 C C . GLU A 1 247 ? 13.820 1.006 -23.539 1.00 7.56 244 GLU A C 1
ATOM 1890 O O . GLU A 1 247 ? 14.725 1.355 -22.772 1.00 7.76 244 GLU A O 1
ATOM 1896 N N . GLU A 1 248 ? 13.660 -0.273 -24.019 1.00 6.42 245 GLU A N 1
ATOM 1897 C CA . GLU A 1 248 ? 14.487 -1.365 -23.474 1.00 7.16 245 GLU A CA 1
ATOM 1898 C C . GLU A 1 248 ? 15.146 -2.282 -24.496 1.00 6.24 245 GLU A C 1
ATOM 1899 O O . GLU A 1 248 ? 16.092 -3.029 -24.157 1.00 8.58 245 GLU A O 1
ATOM 1905 N N . ALA A 1 249 ? 14.734 -2.264 -25.760 1.00 6.14 246 ALA A N 1
ATOM 1906 C CA . ALA A 1 249 ? 15.275 -3.125 -26.777 1.00 6.07 246 ALA A CA 1
ATOM 1907 C C . ALA A 1 249 ? 16.110 -2.406 -27.830 1.00 6.16 246 ALA A C 1
ATOM 1908 O O . ALA A 1 249 ? 16.247 -2.911 -28.920 1.00 6.75 246 ALA A O 1
ATOM 1910 N N . GLN A 1 250 ? 16.592 -1.169 -27.565 1.00 5.47 247 GLN A N 1
ATOM 1911 C CA . GLN A 1 250 ? 17.321 -0.339 -28.504 1.00 4.62 247 GLN A CA 1
ATOM 1912 C C . GLN A 1 250 ? 18.838 -0.468 -28.264 1.00 4.68 247 GLN A C 1
ATOM 1913 O O . GLN A 1 250 ? 19.335 -0.446 -27.145 1.00 5.25 247 GLN A O 1
ATOM 1919 N N . GLY A 1 251 ? 19.562 -0.531 -29.362 1.00 4.74 248 GLY A N 1
ATOM 1920 C CA . GLY A 1 251 ? 21.022 -0.618 -29.357 1.00 5.11 248 GLY A CA 1
ATOM 1921 C C . GLY A 1 251 ? 21.566 -2.027 -29.160 1.00 4.93 248 GLY A C 1
ATOM 1922 O O . GLY A 1 251 ? 22.788 -2.165 -28.941 1.00 4.95 248 GLY A O 1
ATOM 1923 N N . LEU A 1 252 ? 20.735 -3.049 -29.278 1.00 4.89 249 LEU A N 1
ATOM 1924 C CA . LEU A 1 252 ? 21.171 -4.452 -29.130 1.00 5.02 249 LEU A CA 1
ATOM 1925 C C . LEU A 1 252 ? 21.850 -4.941 -30.433 1.00 4.69 249 LEU A C 1
ATOM 1926 O O . LEU A 1 252 ? 21.536 -4.416 -31.500 1.00 4.82 249 LEU A O 1
ATOM 1931 N N . ASN A 1 253 ? 22.814 -5.896 -30.310 1.00 4.65 250 ASN A N 1
ATOM 1932 C CA . ASN A 1 253 ? 23.347 -6.587 -31.471 1.00 4.84 250 ASN A CA 1
ATOM 1933 C C . ASN A 1 253 ? 22.937 -8.032 -31.297 1.00 4.91 250 ASN A C 1
ATOM 1934 O O . ASN A 1 253 ? 23.472 -8.702 -30.414 1.00 6.21 250 ASN A O 1
ATOM 1939 N N . MET A 1 254 ? 22.082 -8.505 -32.194 1.00 4.79 251 MET A N 1
ATOM 1940 C CA . MET A 1 254 ? 21.551 -9.863 -32.149 1.00 4.87 251 MET A CA 1
ATOM 1941 C C . MET A 1 254 ? 22.192 -10.666 -33.266 1.00 4.87 251 MET A C 1
ATOM 1942 O O . MET A 1 254 ? 22.145 -10.285 -34.447 1.00 5.35 251 MET A O 1
ATOM 1947 N N . ARG A 1 255 ? 22.818 -11.801 -32.858 1.00 5.18 252 ARG A N 1
ATOM 1948 C CA . ARG A 1 255 ? 23.473 -12.743 -33.758 1.00 5.10 252 ARG A CA 1
ATOM 1949 C C . ARG A 1 255 ? 22.848 -14.127 -33.623 1.00 4.85 252 ARG A C 1
ATOM 1950 O O . ARG A 1 255 ? 23.512 -15.105 -33.236 1.00 4.56 252 ARG A O 1
ATOM 1958 N N . PRO A 1 256 ? 21.544 -14.288 -33.982 1.00 4.86 253 PRO A N 1
ATOM 1959 C CA . PRO A 1 256 ? 21.014 -15.650 -34.172 1.00 4.76 253 PRO A CA 1
ATOM 1960 C C . PRO A 1 256 ? 21.810 -16.363 -35.236 1.00 5.07 253 PRO A C 1
ATOM 1961 O O . PRO A 1 256 ? 22.195 -15.719 -36.224 1.00 5.66 253 PRO A O 1
ATOM 1965 N N . ALA A 1 257 ? 22.095 -17.675 -35.047 1.00 4.87 254 ALA A N 1
ATOM 1966 C CA . ALA A 1 257 ? 22.949 -18.361 -35.979 1.00 4.50 254 ALA A CA 1
ATOM 1967 C C . ALA A 1 257 ? 22.450 -19.769 -36.322 1.00 4.92 254 ALA A C 1
ATOM 1968 O O . ALA A 1 257 ? 22.891 -20.273 -37.328 1.00 4.84 254 ALA A O 1
ATOM 1970 N N . GLN A 1 258 ? 21.456 -20.298 -35.597 1.00 4.96 255 GLN A N 1
ATOM 1971 C CA . GLN A 1 258 ? 20.901 -21.606 -35.911 1.00 5.55 255 GLN A CA 1
ATOM 1972 C C . GLN A 1 258 ? 19.488 -21.642 -35.312 1.00 4.92 255 GLN A C 1
ATOM 1973 O O . GLN A 1 258 ? 19.154 -21.044 -34.296 1.00 5.93 255 GLN A O 1
ATOM 1979 N N . GLY A 1 259 ? 18.630 -22.417 -35.890 1.00 5.06 256 GLY A N 1
ATOM 1980 C CA . GLY A 1 259 ? 17.298 -22.605 -35.336 1.00 5.14 256 GLY A CA 1
ATOM 1981 C C . GLY A 1 259 ? 16.505 -23.690 -36.096 1.00 4.94 256 GLY A C 1
ATOM 1982 O O . GLY A 1 259 ? 17.026 -24.307 -37.035 1.00 4.89 256 GLY A O 1
ATOM 1983 N N . ILE A 1 260 ? 15.242 -23.889 -35.700 1.00 4.45 257 ILE A N 1
ATOM 1984 C CA . ILE A 1 260 ? 14.439 -24.959 -36.276 1.00 4.94 257 ILE A CA 1
ATOM 1985 C C . ILE A 1 260 ? 12.994 -24.499 -36.308 1.00 5.00 257 ILE A C 1
ATOM 1986 O O . ILE A 1 260 ? 12.610 -23.644 -35.524 1.00 5.16 257 ILE A O 1
ATOM 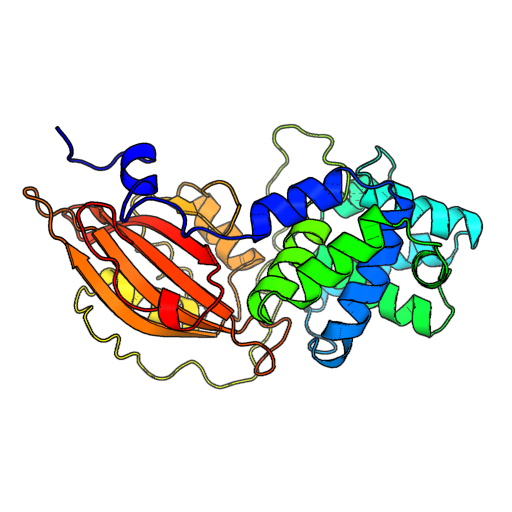1991 N N . ALA A 1 261 ? 12.247 -25.066 -37.231 1.00 5.31 258 ALA A N 1
ATOM 1992 C CA . ALA A 1 261 ? 10.817 -24.773 -37.320 1.00 5.26 258 ALA A CA 1
ATOM 1993 C C . ALA A 1 261 ? 10.026 -26.074 -37.290 1.00 6.36 258 ALA A C 1
ATOM 1994 O O . ALA A 1 261 ? 10.536 -27.108 -37.731 1.00 7.04 258 ALA A O 1
ATOM 1996 N N . GLU A 1 262 ? 8.733 -25.919 -36.900 1.00 7.02 259 GLU A N 1
ATOM 1997 C CA . GLU A 1 262 ? 7.721 -26.922 -37.122 1.00 8.89 259 GLU A CA 1
ATOM 1998 C C . GLU A 1 262 ? 6.504 -26.230 -37.703 1.00 8.31 259 GLU A C 1
ATOM 1999 O O . GLU A 1 262 ? 6.157 -25.140 -37.203 1.00 7.71 259 GLU A O 1
ATOM 2005 N N . VAL A 1 263 ? 5.910 -26.824 -38.774 1.00 8.07 260 VAL A N 1
ATOM 2006 C CA . VAL A 1 263 ? 4.672 -26.237 -39.347 1.00 9.73 260 VAL A CA 1
ATOM 2007 C C . VAL A 1 263 ? 3.493 -27.011 -38.806 1.00 9.23 260 VAL A C 1
ATOM 2008 O O . VAL A 1 263 ? 3.456 -28.260 -38.809 1.00 9.75 260 VAL A O 1
ATOM 2012 N N . LEU A 1 264 ? 2.481 -26.317 -38.342 1.00 8.69 261 LEU A N 1
ATOM 2013 C CA . LEU A 1 264 ? 1.279 -26.936 -37.829 1.00 10.25 261 LEU A CA 1
ATOM 2014 C C . LEU A 1 264 ? 0.317 -27.130 -39.002 1.00 10.34 261 LEU A C 1
ATOM 2015 O O . LEU A 1 264 ? 0.441 -26.475 -40.027 1.00 9.59 261 LEU A O 1
ATOM 2020 N N . PRO A 1 265 ? -0.710 -28.021 -38.831 1.00 13.40 262 PRO A N 1
ATOM 2021 C CA . PRO A 1 265 ? -1.596 -28.337 -39.957 1.00 13.55 262 PRO A CA 1
ATOM 2022 C C . PRO A 1 265 ? -2.311 -27.178 -40.628 1.00 11.29 262 PRO A C 1
ATOM 2023 O O . PRO A 1 265 ? -2.475 -27.185 -41.874 1.00 14.49 262 PRO A O 1
ATOM 2027 N N . ASP A 1 266 ? -2.642 -26.130 -39.852 1.00 11.21 263 ASP A N 1
ATOM 2028 C CA . ASP A 1 266 ? -3.327 -24.977 -40.425 1.00 10.96 263 ASP A CA 1
ATOM 2029 C C . ASP A 1 266 ? -2.371 -23.960 -41.060 1.00 11.32 263 ASP A C 1
ATOM 2030 O O . ASP A 1 266 ? -2.884 -22.918 -41.514 1.00 12.28 263 ASP A O 1
ATOM 2035 N N . GLY A 1 267 ? -1.039 -24.190 -41.065 1.00 10.49 264 GLY A N 1
ATOM 2036 C CA . GLY A 1 267 ? -0.117 -23.225 -41.625 1.00 9.89 264 GLY A CA 1
ATOM 2037 C C . GLY A 1 267 ? 0.499 -22.282 -40.565 1.00 8.33 264 GLY A C 1
ATOM 2038 O O . GLY A 1 267 ? 1.444 -21.542 -40.881 1.00 10.49 264 GLY A O 1
ATOM 2039 N N . SER A 1 268 ? 0.092 -22.407 -39.309 1.00 7.33 265 SER A N 1
ATOM 2040 C CA . SER A 1 268 ? 0.780 -21.698 -38.247 1.00 7.52 265 SER A CA 1
ATOM 2041 C C . SER A 1 268 ? 2.166 -22.344 -38.192 1.00 7.26 265 SER A C 1
ATOM 2042 O O . SER A 1 268 ? 2.359 -23.479 -38.635 1.00 7.16 265 SER A O 1
ATOM 2045 N N A LYS A 1 269 ? 3.111 -21.690 -37.503 0.50 6.56 266 LYS A N 1
ATOM 2046 N N B LYS A 1 269 ? 3.101 -21.649 -37.528 0.50 6.76 266 LYS A N 1
ATOM 2047 C CA A LYS A 1 269 ? 4.468 -22.204 -37.467 0.50 6.34 266 LYS A CA 1
ATOM 2048 C CA B LYS A 1 269 ? 4.421 -22.205 -37.320 0.50 6.70 266 LYS A CA 1
ATOM 2049 C C A LYS A 1 269 ? 5.087 -21.830 -36.123 0.50 5.79 266 LYS A C 1
ATOM 2050 C C B LYS A 1 269 ? 4.911 -21.943 -35.910 0.50 5.97 266 LYS A C 1
ATOM 2051 O O A LYS A 1 269 ? 4.865 -20.671 -35.730 0.50 4.79 266 LYS A O 1
ATOM 2052 O O B LYS A 1 269 ? 4.495 -21.016 -35.225 0.50 5.12 266 LYS A O 1
ATOM 2063 N N . GLN A 1 270 ? 5.865 -22.771 -35.495 1.00 5.92 267 GLN A N 1
ATOM 2064 C CA . GLN A 1 270 ? 6.554 -22.520 -34.252 1.00 6.49 267 GLN A CA 1
ATOM 2065 C C . GLN A 1 270 ? 8.044 -22.678 -34.579 1.00 6.48 267 GLN A C 1
ATOM 2066 O O . GLN A 1 270 ? 8.429 -23.625 -35.294 1.00 6.44 267 GLN A O 1
ATOM 2072 N N . LEU A 1 271 ? 8.857 -21.705 -34.147 1.00 5.99 268 LEU A N 1
ATOM 2073 C CA . LEU A 1 271 ? 10.289 -21.683 -34.448 1.00 6.03 268 LEU A CA 1
ATOM 2074 C C . LEU A 1 271 ? 11.045 -21.472 -33.173 1.00 5.47 268 LEU A C 1
ATOM 2075 O O . LEU A 1 271 ? 10.625 -20.669 -32.332 1.00 6.58 268 LEU A O 1
ATOM 2080 N N . ARG A 1 272 ? 12.230 -22.109 -33.055 1.00 4.73 269 ARG A N 1
ATOM 2081 C CA . ARG A 1 272 ? 13.081 -21.781 -31.924 1.00 4.48 269 ARG A CA 1
ATOM 2082 C C . ARG A 1 272 ? 14.494 -21.538 -32.485 1.00 4.29 269 ARG A C 1
ATOM 2083 O O . ARG A 1 272 ? 15.042 -22.363 -33.173 1.00 3.69 269 ARG A O 1
ATOM 2091 N N . VAL A 1 273 ? 14.950 -20.296 -32.345 1.00 4.58 270 VAL A N 1
ATOM 2092 C CA . VAL A 1 273 ? 16.211 -19.793 -32.874 1.00 4.96 270 VAL A CA 1
ATOM 2093 C C . VAL A 1 273 ? 17.126 -19.537 -31.665 1.00 4.95 270 VAL A C 1
ATOM 2094 O O . VAL A 1 273 ? 16.689 -19.058 -30.637 1.00 4.71 270 VAL A O 1
ATOM 2098 N N . THR A 1 274 ? 18.438 -19.711 -31.866 1.00 4.98 271 THR A N 1
ATOM 2099 C CA . THR A 1 274 ? 19.409 -19.434 -30.833 1.00 5.44 271 THR A CA 1
ATOM 2100 C C . THR A 1 274 ? 20.622 -18.675 -31.381 1.00 5.38 271 THR A C 1
ATOM 2101 O O . THR A 1 274 ? 20.867 -18.674 -32.574 1.00 5.08 271 THR A O 1
ATOM 2105 N N . GLY A 1 275 ? 21.285 -17.949 -30.465 1.00 5.49 272 GLY A N 1
ATOM 2106 C CA . GLY A 1 275 ? 22.515 -17.324 -30.780 1.00 5.82 272 GLY A CA 1
ATOM 2107 C C . GLY A 1 275 ? 22.916 -16.351 -29.691 1.00 6.03 272 GLY A C 1
ATOM 2108 O O . GLY A 1 275 ? 22.540 -16.587 -28.535 1.00 7.11 272 GLY A O 1
ATOM 2109 N N . LYS A 1 276 ? 23.719 -15.340 -30.070 1.00 6.61 273 LYS A N 1
ATOM 2110 C CA . LYS A 1 276 ? 24.423 -14.540 -29.071 1.00 7.17 273 LYS A CA 1
ATOM 2111 C C . LYS A 1 276 ? 23.952 -13.092 -29.250 1.00 6.15 273 LYS A C 1
ATOM 2112 O O . LYS A 1 276 ? 23.831 -12.601 -30.417 1.00 6.92 273 LYS A O 1
ATOM 2118 N N . VAL A 1 277 ? 23.832 -12.405 -28.114 1.00 5.18 274 VAL A N 1
ATOM 2119 C CA . VAL A 1 277 ? 23.371 -10.997 -28.151 1.00 5.73 274 VAL A CA 1
ATOM 2120 C C . VAL A 1 277 ? 24.267 -10.149 -27.255 1.00 5.76 274 VAL A C 1
ATOM 2121 O O . VAL A 1 277 ? 24.649 -10.585 -26.174 1.00 4.99 274 VAL A O 1
ATOM 2125 N N . GLN A 1 278 ? 24.520 -8.925 -27.724 1.00 5.14 275 GLN A N 1
ATOM 2126 C CA . GLN A 1 278 ? 25.232 -7.937 -26.916 1.00 6.38 275 GLN A CA 1
ATOM 2127 C C . GLN A 1 278 ? 24.257 -6.848 -26.499 1.00 5.83 275 GLN A C 1
ATOM 2128 O O . GLN A 1 278 ? 23.416 -6.419 -27.328 1.00 5.50 275 GLN A O 1
ATOM 2134 N N . THR A 1 279 ? 24.362 -6.420 -25.217 1.00 5.82 276 THR A N 1
ATOM 2135 C CA . THR A 1 279 ? 23.605 -5.267 -24.699 1.00 6.23 276 THR A CA 1
ATOM 2136 C C . THR A 1 279 ? 24.513 -4.042 -24.679 1.00 5.91 276 THR A C 1
ATOM 2137 O O . THR A 1 279 ? 25.712 -4.117 -24.402 1.00 5.54 276 THR A O 1
ATOM 2141 N N . PRO A 1 280 ? 23.991 -2.858 -25.010 1.00 6.38 277 PRO A N 1
ATOM 2142 C CA . PRO A 1 280 ? 24.753 -1.602 -24.898 1.00 7.23 277 PRO A CA 1
ATOM 2143 C C . PRO A 1 280 ? 25.354 -1.318 -23.540 1.00 7.25 277 PRO A C 1
ATOM 2144 O O . PRO A 1 280 ? 26.329 -0.548 -23.470 1.00 8.30 277 PRO A O 1
ATOM 2148 N N . TRP A 1 281 ? 24.894 -2.016 -22.483 1.00 6.39 278 TRP A N 1
ATOM 2149 C CA . TRP A 1 281 ? 25.509 -1.914 -21.174 1.00 7.22 278 TRP A CA 1
ATOM 2150 C C . TRP A 1 281 ? 26.902 -2.529 -21.123 1.00 7.30 278 TRP A C 1
ATOM 2151 O O . TRP A 1 281 ? 27.630 -2.082 -20.260 1.00 8.08 278 TRP A O 1
ATOM 2162 N N . PHE A 1 282 ? 27.218 -3.561 -21.928 1.00 6.58 279 PHE A N 1
ATOM 2163 C CA . PHE A 1 282 ? 28.513 -4.272 -21.878 1.00 7.12 279 PHE A CA 1
ATOM 2164 C C . PHE A 1 282 ? 29.201 -4.337 -23.233 1.00 6.20 279 PHE A C 1
ATOM 2165 O O . PHE A 1 282 ? 30.409 -4.661 -23.326 1.00 6.98 279 PHE A O 1
ATOM 2173 N N . GLY A 1 283 ? 28.505 -3.967 -24.325 1.00 7.33 280 GLY A N 1
ATOM 2174 C CA . GLY A 1 283 ? 29.195 -3.984 -25.594 1.00 7.92 280 GLY A CA 1
ATOM 2175 C C . GLY A 1 283 ? 29.701 -5.370 -25.954 1.00 8.64 280 GLY A C 1
ATOM 2176 O O . GLY A 1 283 ? 29.071 -6.381 -25.709 1.00 8.66 280 GLY A O 1
ATOM 2177 N N . VAL A 1 284 ? 30.959 -5.401 -26.526 1.00 7.75 281 VAL A N 1
ATOM 2178 C CA . VAL A 1 284 ? 31.532 -6.657 -26.956 1.00 8.35 281 VAL A CA 1
ATOM 2179 C C . VAL A 1 284 ? 31.998 -7.479 -25.755 1.00 8.29 281 VAL A C 1
ATOM 2180 O O . VAL A 1 284 ? 32.410 -8.638 -25.950 1.00 9.10 281 VAL A O 1
ATOM 2184 N N . ASN A 1 285 ? 31.929 -6.958 -24.533 1.00 8.05 282 ASN A N 1
ATOM 2185 C CA . ASN A 1 285 ? 32.508 -7.633 -23.399 1.00 10.48 282 ASN A CA 1
ATOM 2186 C C . ASN A 1 285 ? 31.709 -8.855 -22.933 1.00 11.51 282 ASN A C 1
ATOM 2187 O O . ASN A 1 285 ? 32.238 -9.657 -22.130 1.00 13.35 282 ASN A O 1
ATOM 2192 N N . VAL A 1 286 ? 30.376 -8.913 -23.193 1.00 8.85 283 VAL A N 1
ATOM 2193 C CA . VAL A 1 286 ? 29.525 -10.003 -22.733 1.00 9.50 283 VAL A CA 1
ATOM 2194 C C . VAL A 1 286 ? 28.670 -10.470 -23.919 1.00 10.72 283 VAL A C 1
ATOM 2195 O O . VAL A 1 286 ? 27.944 -9.711 -24.557 1.00 11.64 283 VAL A O 1
ATOM 2199 N N . ALA A 1 287 ? 28.836 -11.750 -24.247 1.00 9.31 284 ALA A N 1
ATOM 2200 C CA . ALA A 1 287 ? 27.966 -12.383 -25.226 1.00 11.70 284 ALA A CA 1
ATOM 2201 C C . ALA A 1 287 ? 26.949 -13.235 -24.506 1.00 10.34 284 ALA A C 1
ATOM 2202 O O . ALA A 1 287 ? 27.312 -14.322 -23.968 1.00 14.78 284 ALA A O 1
ATOM 2204 N N . MET A 1 288 ? 25.716 -12.784 -24.548 1.00 7.63 285 MET A N 1
ATOM 2205 C CA . MET A 1 288 ? 24.628 -13.502 -23.900 1.00 7.88 285 MET A CA 1
ATOM 2206 C C . MET A 1 288 ? 24.144 -14.598 -24.847 1.00 7.08 285 MET A C 1
ATOM 2207 O O . MET A 1 288 ? 23.934 -14.302 -26.070 1.00 7.67 285 MET A O 1
ATOM 2212 N N . ASN A 1 289 ? 23.927 -15.806 -24.352 1.00 6.15 286 ASN A N 1
ATOM 2213 C CA . ASN A 1 289 ? 23.328 -16.912 -25.131 1.00 6.38 286 ASN A CA 1
ATOM 2214 C C . ASN A 1 289 ? 21.808 -16.860 -24.953 1.00 5.21 286 ASN A C 1
ATOM 2215 O O . ASN A 1 289 ? 21.334 -16.974 -23.806 1.00 5.86 286 ASN A O 1
ATOM 2220 N N . LEU A 1 290 ? 21.061 -16.690 -26.042 1.00 4.62 287 LEU A N 1
ATOM 2221 C CA . LEU A 1 290 ? 19.594 -16.526 -25.983 1.00 5.16 287 LEU A CA 1
ATOM 2222 C C . LEU A 1 290 ? 18.955 -17.556 -26.900 1.00 5.30 287 LEU A C 1
ATOM 2223 O O . LEU A 1 290 ? 19.516 -17.982 -27.940 1.00 5.90 287 LEU A O 1
ATOM 2228 N N . ALA A 1 291 ? 17.678 -17.846 -26.586 1.00 4.92 288 ALA A N 1
ATOM 2229 C CA . ALA A 1 291 ? 16.767 -18.499 -27.502 1.00 4.80 288 ALA A CA 1
ATOM 2230 C C . ALA A 1 291 ? 15.572 -17.583 -27.768 1.00 4.56 288 ALA A C 1
ATOM 2231 O O . ALA A 1 291 ? 15.175 -16.838 -26.877 1.00 4.99 288 ALA A O 1
ATOM 2233 N N . TRP A 1 292 ? 15.089 -17.536 -29.008 1.00 4.00 289 TRP A N 1
ATOM 2234 C CA . TRP A 1 292 ? 13.839 -16.880 -29.409 1.00 4.32 289 TRP A CA 1
ATOM 2235 C C . TRP A 1 292 ? 12.889 -18.022 -29.756 1.00 4.27 289 TRP A C 1
ATOM 2236 O O . TRP A 1 292 ? 13.189 -18.767 -30.683 1.00 4.90 289 TRP A O 1
ATOM 2247 N N . ARG A 1 293 ? 11.711 -18.015 -29.137 1.00 3.90 290 ARG A N 1
ATOM 2248 C CA . ARG A 1 293 ? 10.657 -18.947 -29.524 1.00 4.53 290 ARG A CA 1
ATOM 2249 C C . ARG A 1 293 ? 9.512 -18.177 -30.142 1.00 4.33 290 ARG A C 1
ATOM 2250 O O . ARG A 1 293 ? 8.845 -17.442 -29.388 1.00 4.84 290 ARG A O 1
ATOM 2258 N N . PHE A 1 294 ? 9.326 -18.324 -31.438 1.00 4.21 291 PHE A N 1
ATOM 2259 C CA . PHE A 1 294 ? 8.318 -17.609 -32.225 1.00 4.64 291 PHE A CA 1
ATOM 2260 C C . PHE A 1 294 ? 7.115 -18.516 -32.476 1.00 4.95 291 PHE A C 1
ATOM 2261 O O . PHE A 1 294 ? 7.272 -19.672 -32.938 1.00 6.15 291 PHE A O 1
ATOM 2269 N N . ALA A 1 295 ? 5.927 -17.970 -32.265 1.00 4.82 292 ALA A N 1
ATOM 2270 C CA . ALA A 1 295 ? 4.657 -18.566 -32.732 1.00 5.50 292 ALA A CA 1
ATOM 2271 C C . ALA A 1 295 ? 4.077 -17.670 -33.804 1.00 5.15 292 ALA A C 1
ATOM 2272 O O . ALA A 1 295 ? 3.808 -16.480 -33.536 1.00 5.80 292 ALA A O 1
ATOM 2274 N N . LEU A 1 296 ? 3.980 -18.153 -35.029 1.00 5.37 293 LEU A N 1
ATOM 2275 C CA . LEU A 1 296 ? 3.512 -17.344 -36.168 1.00 6.17 293 LEU A CA 1
ATOM 2276 C C . LEU A 1 296 ? 2.098 -17.843 -36.562 1.00 7.08 293 LEU A C 1
ATOM 2277 O O . LEU A 1 296 ? 1.860 -19.045 -36.588 1.00 6.16 293 LEU A O 1
ATOM 2282 N N . ASN A 1 297 ? 1.193 -16.893 -36.778 1.00 6.84 294 ASN A N 1
ATOM 2283 C CA . ASN A 1 297 ? -0.092 -17.211 -37.375 1.00 8.53 294 ASN A CA 1
ATOM 2284 C C . ASN A 1 297 ? 0.082 -17.628 -38.834 1.00 7.66 294 ASN A C 1
ATOM 2285 O O . ASN A 1 297 ? 1.127 -17.462 -39.478 1.00 7.80 294 ASN A O 1
ATOM 2290 N N . PRO A 1 298 ? -0.950 -18.256 -39.427 1.00 8.82 295 PRO A N 1
ATOM 2291 C CA . PRO A 1 298 ? -0.885 -18.585 -40.827 1.00 9.92 295 PRO A CA 1
ATOM 2292 C C . PRO A 1 298 ? -0.598 -17.503 -41.855 1.00 10.53 295 PRO A C 1
ATOM 2293 O O . PRO A 1 298 ? 0.031 -17.805 -42.837 1.00 11.33 295 PRO A O 1
ATOM 2297 N N . ASP A 1 299 ? -0.859 -16.257 -41.541 1.00 10.87 296 ASP A N 1
ATOM 2298 C CA . ASP A 1 299 ? -0.540 -15.118 -42.388 1.00 13.07 296 ASP A CA 1
ATOM 2299 C C . ASP A 1 299 ? 0.941 -14.662 -42.243 1.00 13.65 296 ASP A C 1
ATOM 2300 O O . ASP A 1 299 ? 1.330 -13.659 -42.870 1.00 13.50 296 ASP A O 1
ATOM 2305 N N . GLY A 1 300 ? 1.702 -15.336 -41.357 1.00 10.91 297 GLY A N 1
ATOM 2306 C CA . GLY A 1 300 ? 3.129 -15.026 -41.187 1.00 10.71 297 GLY A CA 1
ATOM 2307 C C . GLY A 1 300 ? 3.369 -13.968 -40.092 1.00 9.97 297 GLY A C 1
ATOM 2308 O O . GLY A 1 300 ? 4.533 -13.766 -39.732 1.00 9.72 297 GLY A O 1
ATOM 2309 N N . LYS A 1 301 ? 2.337 -13.415 -39.437 1.00 8.60 298 LYS A N 1
ATOM 2310 C CA . LYS A 1 301 ? 2.583 -12.433 -38.381 1.00 8.65 298 LYS A CA 1
ATOM 2311 C C . LYS A 1 301 ? 3.024 -13.121 -37.105 1.00 7.22 298 LYS A C 1
ATOM 2312 O O . LYS A 1 301 ? 2.649 -14.250 -36.794 1.00 6.77 298 LYS A O 1
ATOM 2318 N N . ILE A 1 302 ? 3.845 -12.380 -36.317 1.00 6.34 299 ILE A N 1
ATOM 2319 C CA . ILE A 1 302 ? 4.245 -12.869 -35.003 1.00 6.37 299 ILE A CA 1
ATOM 2320 C C . ILE A 1 302 ? 3.040 -12.755 -34.060 1.00 8.15 299 ILE A C 1
ATOM 2321 O O . ILE A 1 302 ? 2.747 -11.685 -33.538 1.00 7.94 299 ILE A O 1
ATOM 2326 N N . PHE A 1 303 ? 2.524 -13.902 -33.600 1.00 7.12 300 PHE A N 1
ATOM 2327 C CA . PHE A 1 303 ? 1.533 -13.952 -32.522 1.00 7.47 300 PHE A CA 1
ATOM 2328 C C . PHE A 1 303 ? 2.251 -13.819 -31.178 1.00 6.66 300 PHE A C 1
ATOM 2329 O O . PHE A 1 303 ? 1.766 -13.217 -30.232 1.00 6.10 300 PHE A O 1
ATOM 2337 N N . PHE A 1 304 ? 3.438 -14.482 -31.067 1.00 6.29 301 PHE A N 1
ATOM 2338 C CA . PHE A 1 304 ? 4.167 -14.500 -29.820 1.00 5.36 301 PHE A CA 1
ATOM 2339 C C . PHE A 1 304 ? 5.665 -14.686 -30.108 1.00 5.41 301 PHE A C 1
ATOM 2340 O O . PHE A 1 304 ? 6.014 -15.512 -30.915 1.00 5.42 301 PHE A O 1
ATOM 2348 N N . VAL A 1 305 ? 6.519 -14.021 -29.360 1.00 5.33 302 VAL A N 1
ATOM 2349 C CA . VAL A 1 305 ? 7.941 -14.343 -29.301 1.00 5.14 302 VAL A CA 1
ATOM 2350 C C . VAL A 1 305 ? 8.364 -14.235 -27.837 1.00 5.28 302 VAL A C 1
ATOM 2351 O O . VAL A 1 305 ? 8.157 -13.201 -27.158 1.00 5.53 302 VAL A O 1
ATOM 2355 N N . ALA A 1 306 ? 8.927 -15.365 -27.367 1.00 5.46 303 ALA A N 1
ATOM 2356 C CA . ALA A 1 306 ? 9.608 -15.465 -26.092 1.00 5.44 303 ALA A CA 1
ATOM 2357 C C . ALA A 1 306 ? 11.120 -15.371 -26.327 1.00 5.47 303 ALA A C 1
ATOM 2358 O O . ALA A 1 306 ? 11.618 -16.040 -27.188 1.00 5.18 303 ALA A O 1
ATOM 2360 N N . ILE A 1 307 ? 11.779 -14.591 -25.448 1.00 4.77 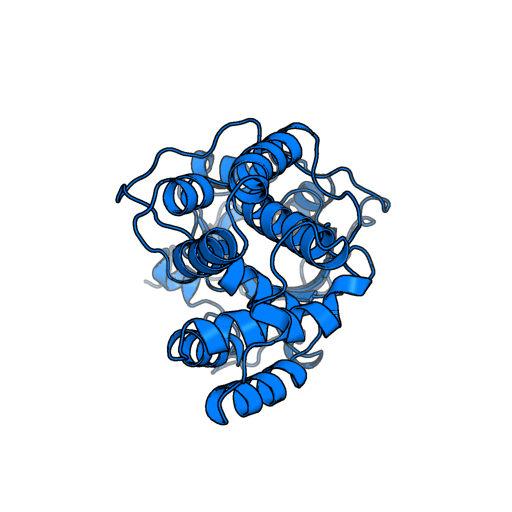304 ILE A N 1
ATOM 2361 C CA . ILE A 1 307 ? 13.250 -14.523 -25.431 1.00 4.79 304 ILE A CA 1
ATOM 2362 C C . ILE A 1 307 ? 13.693 -15.171 -24.114 1.00 4.54 304 ILE A C 1
ATOM 2363 O O . ILE A 1 307 ? 13.338 -14.656 -23.037 1.00 5.16 304 ILE A O 1
ATOM 2368 N N . ASP A 1 308 ? 14.353 -16.335 -24.188 1.00 4.48 305 ASP A N 1
ATOM 2369 C CA . ASP A 1 308 ? 14.815 -17.077 -23.047 1.00 4.72 305 ASP A CA 1
ATOM 2370 C C . ASP A 1 308 ? 16.332 -16.848 -22.877 1.00 5.46 305 ASP A C 1
ATOM 2371 O O . ASP A 1 308 ? 17.087 -16.988 -23.819 1.00 5.78 305 ASP A O 1
ATOM 2376 N N . MET A 1 309 ? 16.777 -16.628 -21.616 1.00 5.77 306 MET A N 1
ATOM 2377 C CA . MET A 1 309 ? 18.185 -16.557 -21.305 1.00 7.51 306 MET A CA 1
ATOM 2378 C C . MET A 1 309 ? 18.703 -17.993 -21.156 1.00 7.29 306 MET A C 1
ATOM 2379 O O . MET A 1 309 ? 18.135 -18.778 -20.366 1.00 6.90 306 MET A O 1
ATOM 2384 N N . LEU A 1 310 ? 19.787 -18.310 -21.879 1.00 5.93 307 LEU A N 1
ATOM 2385 C CA . LEU A 1 310 ? 20.484 -19.583 -21.811 1.00 6.46 307 LEU A CA 1
ATOM 2386 C C . LEU A 1 310 ? 21.803 -19.432 -21.039 1.00 7.80 307 LEU A C 1
ATOM 2387 O O . LEU A 1 310 ? 22.223 -18.363 -20.667 1.00 8.25 307 LEU A O 1
ATOM 2392 N N . GLY A 1 311 ? 22.435 -20.556 -20.830 1.00 9.19 308 GLY A N 1
ATOM 2393 C CA . GLY A 1 311 ? 23.630 -20.620 -19.996 1.00 11.20 308 GLY A CA 1
ATOM 2394 C C . GLY A 1 311 ? 24.794 -21.431 -20.495 1.00 13.99 308 GLY A C 1
ATOM 2395 O O . GLY A 1 311 ? 25.742 -21.585 -19.719 1.00 14.74 308 GLY A O 1
ATOM 2396 N N . SER A 1 312 ? 24.835 -21.830 -21.750 1.00 12.53 309 SER A N 1
ATOM 2397 C CA . SER A 1 312 ? 25.790 -22.846 -22.144 1.00 13.59 309 SER A CA 1
ATOM 2398 C C . SER A 1 312 ? 25.715 -23.012 -23.652 1.00 14.86 309 SER A C 1
ATOM 2399 O O . SER A 1 312 ? 24.675 -22.792 -24.278 1.00 12.40 309 SER A O 1
ATOM 2402 N N . PRO A 1 313 ? 26.838 -23.449 -24.262 1.00 13.71 310 PRO A N 1
ATOM 2403 C CA . PRO A 1 313 ? 26.800 -23.765 -25.678 1.00 14.00 310 PRO A CA 1
ATOM 2404 C C . PRO A 1 313 ? 25.831 -24.848 -26.034 1.00 12.72 310 PRO A C 1
ATOM 2405 O O . PRO A 1 313 ? 25.273 -24.806 -27.136 1.00 11.27 310 PRO A O 1
ATOM 2409 N N . GLU A 1 314 ? 25.698 -25.887 -25.200 1.00 10.79 311 GLU A N 1
ATOM 2410 C CA . GLU A 1 314 ? 24.833 -27.001 -25.540 1.00 12.45 311 GLU A CA 1
ATOM 2411 C C . GLU A 1 314 ? 23.357 -26.581 -25.710 1.00 9.95 311 GLU A C 1
ATOM 2412 O O . GLU A 1 314 ? 22.589 -27.178 -26.523 1.00 10.15 311 GLU A O 1
ATOM 2418 N N . GLU A 1 315 ? 22.974 -25.479 -24.995 1.00 8.20 312 GLU A N 1
ATOM 2419 C CA . GLU A 1 315 ? 21.569 -25.009 -25.047 1.00 7.32 312 GLU A CA 1
ATOM 2420 C C . GLU A 1 315 ? 21.237 -24.341 -26.376 1.00 6.37 312 GLU A C 1
ATOM 2421 O O . GLU A 1 315 ? 20.029 -24.134 -26.745 1.00 7.13 312 GLU A O 1
ATOM 2427 N N . LEU A 1 316 ? 22.273 -24.040 -27.162 1.00 7.11 313 LEU A N 1
ATOM 2428 C CA . LEU A 1 316 ? 22.102 -23.436 -28.513 1.00 6.87 313 LEU A CA 1
ATOM 2429 C C . LEU A 1 316 ? 21.557 -24.487 -29.488 1.00 6.70 313 LEU A C 1
ATOM 2430 O O . LEU A 1 316 ? 21.004 -24.129 -30.529 1.00 6.58 313 LEU A O 1
ATOM 2435 N N . LEU A 1 317 ? 21.801 -25.778 -29.244 1.00 6.28 314 LEU A N 1
ATOM 2436 C CA . LEU A 1 317 ? 21.382 -26.810 -30.196 1.00 6.74 314 LEU A CA 1
ATOM 2437 C C . LEU A 1 317 ? 19.834 -26.933 -30.192 1.00 6.01 314 LEU A C 1
ATOM 2438 O O . LEU A 1 317 ? 19.149 -26.513 -29.229 1.00 5.69 314 LEU A O 1
ATOM 2443 N N . ASN A 1 318 ? 19.313 -27.543 -31.257 1.00 5.99 315 ASN A N 1
ATOM 2444 C CA . ASN A 1 318 ? 17.878 -27.759 -31.377 1.00 5.76 315 ASN A CA 1
ATOM 2445 C C . ASN A 1 318 ? 17.465 -28.809 -30.336 1.00 6.67 315 ASN A C 1
ATOM 2446 O O . ASN A 1 318 ? 18.162 -29.756 -30.063 1.00 6.92 315 ASN A O 1
ATOM 2451 N N . LEU A 1 319 ? 16.250 -28.668 -29.804 1.00 7.16 316 LEU A N 1
ATOM 2452 C CA . LEU A 1 319 ? 15.682 -29.557 -28.826 1.00 8.63 316 LEU A CA 1
ATOM 2453 C C . LEU A 1 319 ? 15.151 -30.856 -29.454 1.00 9.24 316 LEU A C 1
ATOM 2454 O O . LEU A 1 319 ? 14.737 -30.944 -30.618 1.00 10.27 316 LEU A O 1
ATOM 2459 N N . ARG A 1 320 ? 15.125 -31.879 -28.594 1.00 8.88 317 ARG A N 1
ATOM 2460 C CA . ARG A 1 320 ? 14.861 -33.275 -28.977 1.00 9.40 317 ARG A CA 1
ATOM 2461 C C . ARG A 1 320 ? 13.486 -33.741 -28.473 1.00 11.65 317 ARG A C 1
ATOM 2462 O O . ARG A 1 320 ? 13.328 -33.885 -27.256 1.00 12.31 317 ARG A O 1
ATOM 2470 N N . PRO A 1 321 ? 12.479 -33.923 -29.365 1.00 11.60 318 PRO A N 1
ATOM 2471 C CA . PRO A 1 321 ? 11.153 -34.473 -29.018 1.00 14.39 318 PRO A CA 1
ATOM 2472 C C . PRO A 1 321 ? 11.339 -35.891 -28.501 1.00 16.34 318 PRO A C 1
ATOM 2473 O O . PRO A 1 321 ? 12.336 -36.576 -28.828 1.00 17.06 318 PRO A O 1
ATOM 2477 N N . PRO A 1 322 ? 10.382 -36.456 -27.712 1.00 23.59 319 PRO A N 1
ATOM 2478 C CA . PRO A 1 322 ? 9.113 -35.815 -27.368 1.00 23.10 319 PRO A CA 1
ATOM 2479 C C . PRO A 1 322 ? 9.145 -34.706 -26.300 1.00 22.60 319 PRO A C 1
ATOM 2480 O O . PRO A 1 322 ? 8.282 -33.820 -26.329 1.00 26.73 319 PRO A O 1
ATOM 2484 N N . SER A 1 323 ? 10.107 -34.753 -25.381 1.00 18.35 320 SER A N 1
ATOM 2485 C CA . SER A 1 323 ? 10.092 -33.829 -24.247 1.00 21.19 320 SER A CA 1
ATOM 2486 C C . SER A 1 323 ? 10.751 -32.474 -24.571 1.00 20.12 320 SER A C 1
ATOM 2487 O O . SER A 1 323 ? 10.600 -31.515 -23.780 1.00 18.92 320 SER A O 1
ATOM 2490 N N . TYR A 1 324 ? 11.520 -32.388 -25.671 1.00 15.71 321 TYR A N 1
ATOM 2491 C CA . TYR A 1 324 ? 12.156 -31.131 -26.090 1.00 14.57 321 TYR A CA 1
ATOM 2492 C C . TYR A 1 324 ? 13.253 -30.811 -25.083 1.00 13.32 321 TYR A C 1
ATOM 2493 O O . TYR A 1 324 ? 13.285 -29.735 -24.493 1.00 13.06 321 TYR A O 1
ATOM 2502 N N . ARG A 1 325 ? 14.201 -31.753 -25.026 1.00 17.81 322 ARG A N 1
ATOM 2503 C CA . ARG A 1 325 ? 15.383 -31.744 -24.167 1.00 19.57 322 ARG A CA 1
ATOM 2504 C C . ARG A 1 325 ? 16.692 -31.645 -24.961 1.00 17.45 322 ARG A C 1
ATOM 2505 O O . ARG A 1 325 ? 16.711 -31.843 -26.212 1.00 16.71 322 ARG A O 1
#

Foldseek 3Di:
DLPDDDPVSLCCPLNHFDDDPLVVLLVLLLPDDLLLNLLLLVVLCVVPVVLFDPPFFDDLLVVLLVVLVVVLLPDDLVVLVVLSSCQLNQHPDPSLQSLLLDFLVSLVSNVSVVVVCCVVVSYHVSSNPRDHDPSSVVSSVVLVPFAPQSSVVSSSVSRNPTGHHPDPDDDQHDPSLFQTGDEDDPQDPQADAAADDQVLVSQLLNCLSVVVLVSNLVLADQQAWEAEAPRDTQGGSVRVSSCCRNPSHRKHDHFHYKHKDADPVQKIWIKTWDWMDDSRRPPNDTWIWIWIFTADNVSGTRYIYIHTDTDPVSRDFFDPDNRD